Protein 4NUX (pdb70)

Structure (mmCIF, N/CA/C/O backbone):
data_4NUX
#
_entry.id   4NUX
#
_cell.length_a   76.256
_cell.length_b   136.130
_cell.length_c   55.433
_cell.angle_alpha   90.00
_cell.angle_beta   90.00
_cell.angle_gamma   90.00
#
_symmetry.space_group_name_H-M   'C 2 2 21'
#
loop_
_entity.id
_entity.type
_entity.pdbx_description
1 polymer 'Interleukin-17 receptor A'
2 water water
#
loop_
_atom_site.group_PDB
_atom_site.id
_atom_site.type_symbol
_atom_site.label_atom_id
_atom_site.label_alt_id
_atom_site.label_comp_id
_atom_site.label_asym_id
_atom_site.label_entity_id
_atom_site.label_seq_id
_atom_site.pdbx_PDB_ins_code
_atom_site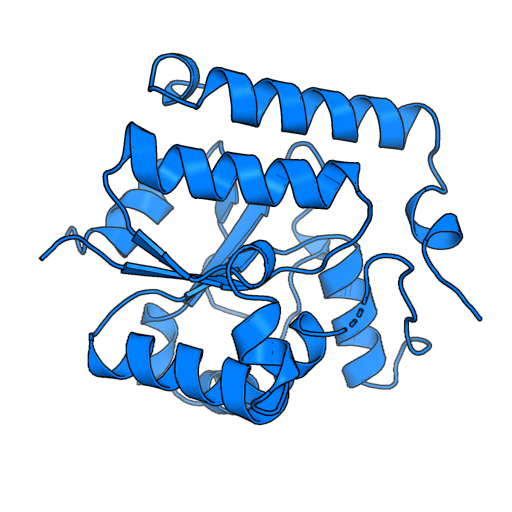.Cartn_x
_atom_site.Cartn_y
_atom_site.Cartn_z
_atom_site.occupancy
_atom_site.B_iso_or_equiv
_atom_site.auth_seq_id
_atom_site.auth_comp_id
_atom_site.auth_asym_id
_atom_site.auth_atom_id
_atom_site.pdbx_PDB_model_num
ATOM 1 N N . LYS A 1 1 ? 30.432 61.607 26.688 1.00 64.72 376 LYS A N 1
ATOM 2 C CA . LYS A 1 1 ? 31.101 60.344 27.013 1.00 68.95 376 LYS A CA 1
ATOM 3 C C . LYS A 1 1 ? 32.593 60.537 27.314 1.00 68.97 376 LYS A C 1
ATOM 4 O O . LYS A 1 1 ? 33.332 61.076 26.489 1.00 69.57 376 LYS A O 1
ATOM 10 N N . PRO A 1 2 ? 33.037 60.103 28.507 1.00 62.98 377 PRO A N 1
ATOM 11 C CA . PRO A 1 2 ? 34.461 60.180 28.859 1.00 61.21 377 PRO A CA 1
ATOM 12 C C . PRO A 1 2 ? 35.309 59.219 28.029 1.00 54.82 377 PRO A C 1
ATOM 13 O O . PRO A 1 2 ? 34.781 58.269 27.447 1.00 52.75 377 PRO A O 1
ATOM 17 N N . ARG A 1 3 ? 36.611 59.477 27.975 1.00 44.91 378 ARG A N 1
ATOM 18 C CA . ARG A 1 3 ? 37.553 58.543 27.374 1.00 41.03 378 ARG A CA 1
ATOM 19 C C . ARG A 1 3 ? 37.587 57.217 28.145 1.00 40.41 378 ARG A C 1
ATOM 20 O O . ARG A 1 3 ? 37.617 57.194 29.375 1.00 40.60 378 ARG A O 1
ATOM 28 N N . LYS A 1 4 ? 37.587 56.115 27.408 1.00 46.95 379 LYS A N 1
ATOM 29 C CA . LYS A 1 4 ? 37.685 54.789 28.007 1.00 41.22 379 LYS A CA 1
ATOM 30 C C . LYS A 1 4 ? 39.023 54.174 27.622 1.00 34.69 379 LYS A C 1
ATOM 31 O O . LYS A 1 4 ? 39.606 54.494 26.580 1.00 35.41 379 LYS A O 1
ATOM 37 N N . VAL A 1 5 ? 39.510 53.269 28.452 1.00 38.62 380 VAL A N 1
ATOM 38 C CA . VAL A 1 5 ? 40.818 52.688 28.213 1.00 37.75 380 VAL A CA 1
ATOM 39 C C . VAL A 1 5 ? 40.858 51.257 28.757 1.00 40.87 380 VAL A C 1
ATOM 40 O O . VAL A 1 5 ? 40.185 50.952 29.739 1.00 43.72 380 VAL A O 1
ATOM 44 N N . TRP A 1 6 ? 41.611 50.374 28.100 1.00 36.28 381 TRP A N 1
ATOM 45 C CA . TRP A 1 6 ? 41.816 49.006 28.593 1.00 29.42 381 TRP A CA 1
ATOM 46 C C . TRP A 1 6 ? 43.266 48.802 29.019 1.00 29.38 381 TRP A C 1
ATOM 47 O O . TRP A 1 6 ? 44.190 48.971 28.228 1.00 27.22 381 TRP A O 1
ATOM 58 N N . ILE A 1 7 ? 43.475 48.437 30.276 1.00 28.11 382 ILE A N 1
ATOM 59 C CA . ILE A 1 7 ? 44.827 48.189 30.748 1.00 18.93 382 ILE A CA 1
ATOM 60 C C . ILE A 1 7 ? 45.165 46.694 30.709 1.00 23.49 382 ILE A C 1
ATOM 61 O O . ILE A 1 7 ? 44.453 45.860 31.276 1.00 24.78 382 ILE A O 1
ATOM 66 N N . ILE A 1 8 ? 46.259 46.371 30.032 1.00 24.11 383 ILE A N 1
ATOM 67 C CA . ILE A 1 8 ? 46.741 45.008 29.925 1.00 28.55 383 ILE A CA 1
ATOM 68 C C . ILE A 1 8 ? 48.039 44.965 30.725 1.00 27.15 383 ILE A C 1
ATOM 69 O O . ILE A 1 8 ? 48.880 45.855 30.586 1.00 26.46 383 ILE A O 1
ATOM 74 N N . TYR A 1 9 ? 48.197 43.947 31.569 1.00 23.34 384 TYR A N 1
ATOM 75 C CA . TYR A 1 9 ? 49.354 43.864 32.465 1.00 27.74 384 TYR A CA 1
ATOM 76 C C . TYR A 1 9 ? 49.534 42.436 32.949 1.00 26.78 384 TYR A C 1
ATOM 77 O O . TYR A 1 9 ? 48.631 41.608 32.817 1.00 29.38 384 TYR A O 1
ATOM 86 N N . SER A 1 10 ? 50.707 42.165 33.515 1.00 21.80 385 SER A N 1
ATOM 87 C CA . SER A 1 10 ? 50.995 40.897 34.162 1.00 16.46 385 SER A CA 1
ATOM 88 C C . SER A 1 10 ? 50.954 41.067 35.679 1.00 28.10 385 SER A C 1
ATOM 89 O O . SER A 1 10 ? 51.578 41.984 36.234 1.00 22.73 385 SER A O 1
ATOM 92 N N . ALA A 1 11 ? 50.217 40.178 36.345 1.00 28.79 386 ALA A N 1
ATOM 93 C CA . ALA A 1 11 ? 50.030 40.247 37.790 1.00 29.25 386 ALA A CA 1
ATOM 94 C C . ALA A 1 11 ? 51.230 39.643 38.533 1.00 28.99 386 ALA A C 1
ATOM 95 O O . ALA A 1 11 ? 51.130 38.562 39.117 1.00 28.44 386 ALA A O 1
ATOM 97 N N . ASP A 1 12 ? 52.365 40.337 38.535 1.00 23.62 387 ASP A N 1
ATOM 98 C CA . ASP A 1 12 ? 53.630 39.766 39.029 1.00 20.77 387 ASP A CA 1
ATOM 99 C C . ASP A 1 12 ? 53.789 39.519 40.545 1.00 24.98 387 ASP A C 1
ATOM 100 O O . ASP A 1 12 ? 54.643 38.735 40.958 1.00 26.84 387 ASP A O 1
ATOM 105 N N . HIS A 1 13 ? 52.982 40.188 41.361 1.00 21.79 388 HIS A N 1
ATOM 106 C CA . HIS A 1 13 ? 53.112 40.169 42.784 1.00 23.49 388 HIS A CA 1
ATOM 107 C C . HIS A 1 13 ? 52.030 41.057 43.336 1.00 28.19 388 HIS A C 1
ATOM 108 O O . HIS A 1 13 ? 51.681 41.977 42.703 1.00 25.09 388 HIS A O 1
ATOM 115 N N . PRO A 1 14 ? 51.508 40.791 44.518 1.00 29.05 389 PRO A N 1
ATOM 116 C CA . PRO A 1 14 ? 50.383 41.569 45.043 1.00 26.02 389 PRO A CA 1
ATOM 117 C C . PRO A 1 14 ? 50.794 43.062 45.040 1.00 22.70 389 PRO A C 1
ATOM 118 O O . PRO A 1 14 ? 49.956 43.905 44.750 1.00 20.85 389 PRO A O 1
ATOM 122 N N . LEU A 1 15 ? 52.055 43.374 45.332 1.00 25.88 390 LEU A N 1
ATOM 123 C CA . LEU A 1 15 ? 52.504 44.770 45.375 1.00 25.29 390 LEU A CA 1
ATOM 124 C C . LEU A 1 15 ? 52.420 45.465 44.027 1.00 27.08 390 LEU A C 1
ATOM 125 O O . LEU A 1 15 ? 52.055 46.633 43.957 1.00 23.22 390 LEU A O 1
ATOM 130 N N . TYR A 1 16 ? 52.754 44.746 42.959 1.00 25.77 391 TYR A N 1
ATOM 131 C CA . TYR A 1 16 ? 52.660 45.304 41.614 1.00 20.98 391 TYR A CA 1
ATOM 132 C C . TYR A 1 16 ? 51.206 45.371 41.130 1.00 17.65 391 TYR A C 1
ATOM 133 O O . TYR A 1 16 ? 50.798 46.332 40.470 1.00 22.12 391 TYR A O 1
ATOM 142 N N . VAL A 1 17 ? 50.412 44.366 41.471 1.00 19.25 392 VAL A N 1
ATOM 143 C CA . VAL A 1 17 ? 48.981 44.459 41.231 1.00 21.21 392 VAL A CA 1
ATOM 144 C C . VAL A 1 17 ? 48.436 45.749 41.859 1.00 26.68 392 VAL A C 1
ATOM 145 O O . VAL A 1 17 ? 47.641 46.463 41.246 1.00 26.43 392 VAL A O 1
ATOM 149 N N . ASP A 1 18 ? 48.876 46.074 43.074 1.00 27.87 393 ASP A N 1
ATOM 150 C CA . ASP A 1 18 ? 48.390 47.298 43.701 1.00 30.96 393 ASP A CA 1
ATOM 151 C C . ASP A 1 18 ? 48.855 48.560 42.963 1.00 28.29 393 ASP A C 1
ATOM 152 O O . ASP A 1 18 ? 48.092 49.524 42.835 1.00 24.65 393 ASP A O 1
ATOM 157 N N . VAL A 1 19 ? 50.101 48.562 42.490 1.00 23.46 394 VAL A N 1
ATOM 158 C CA . VAL A 1 19 ? 50.568 49.636 41.612 1.00 23.36 394 VAL A CA 1
ATOM 159 C C . VAL A 1 19 ? 49.583 49.827 40.447 1.00 25.25 394 VAL A C 1
ATOM 160 O O . VAL A 1 19 ? 49.161 50.954 40.141 1.00 26.28 394 VAL A O 1
ATOM 164 N N . VAL A 1 20 ? 49.197 48.708 39.833 1.00 23.05 395 VAL A N 1
ATOM 165 C CA . VAL A 1 20 ? 48.307 48.713 38.679 1.00 27.06 395 VAL A CA 1
ATOM 166 C C . VAL A 1 20 ? 46.933 49.264 39.046 1.00 26.62 395 VAL A C 1
ATOM 167 O O . VAL A 1 20 ? 46.382 50.094 38.333 1.00 30.57 395 VAL A O 1
ATOM 171 N N . LEU A 1 21 ? 46.390 48.815 40.170 1.00 27.39 396 LEU A N 1
ATOM 172 C CA . LEU A 1 21 ? 45.096 49.304 40.618 1.00 28.70 396 LEU A CA 1
ATOM 173 C C . LEU A 1 21 ? 45.160 50.800 40.943 1.00 30.60 396 LEU A C 1
ATOM 174 O O . LEU A 1 21 ? 44.248 51.548 40.608 1.00 21.08 396 LEU A O 1
ATOM 179 N N . LYS A 1 22 ? 46.238 51.233 41.593 1.00 11.66 397 LYS A N 1
ATOM 180 C CA . LYS A 1 22 ? 46.398 52.656 41.911 1.00 15.75 397 LYS A CA 1
ATOM 181 C C . LYS A 1 22 ? 46.506 53.513 40.649 1.00 25.46 397 LYS A C 1
ATOM 182 O O . LYS A 1 22 ? 45.975 54.619 40.597 1.00 25.47 397 LYS A O 1
ATOM 188 N N . PHE A 1 23 ? 47.186 52.992 39.631 1.00 27.43 398 PHE A N 1
ATOM 189 C CA . PHE A 1 23 ? 47.276 53.687 38.360 1.00 29.46 398 PHE A CA 1
ATOM 190 C C . PHE A 1 23 ? 45.892 53.827 37.742 1.00 33.02 398 PHE A C 1
ATOM 191 O O . PHE A 1 23 ? 45.483 54.926 37.344 1.00 29.74 398 PHE A O 1
ATOM 199 N N . ALA A 1 24 ? 45.164 52.715 37.675 1.00 28.16 399 ALA A N 1
ATOM 200 C CA . ALA A 1 24 ? 43.799 52.754 37.169 1.00 23.61 399 ALA A CA 1
ATOM 201 C C . ALA A 1 24 ? 42.973 53.828 37.889 1.00 24.39 399 ALA A C 1
ATOM 202 O O . ALA A 1 24 ? 42.201 54.556 37.271 1.00 31.84 399 ALA A O 1
ATOM 204 N N . GLN A 1 25 ? 43.148 53.938 39.197 1.00 20.74 400 GLN A N 1
ATOM 205 C CA . GLN A 1 25 ? 42.345 54.869 39.969 1.00 26.40 400 GLN A CA 1
ATOM 206 C C . GLN A 1 25 ? 42.807 56.296 39.721 1.00 26.22 400 GLN A C 1
ATOM 207 O O . GLN A 1 25 ? 41.992 57.205 39.637 1.00 30.51 400 GLN A O 1
ATOM 213 N N . PHE A 1 26 ? 44.114 56.479 39.575 1.00 18.48 401 PHE A N 1
ATOM 214 C CA . PHE A 1 26 ? 44.661 57.767 39.172 1.00 26.16 401 PHE A CA 1
ATOM 215 C C . PHE A 1 26 ? 44.038 58.252 37.859 1.00 28.49 401 PHE A C 1
ATOM 216 O O . PHE A 1 26 ? 43.605 59.403 37.761 1.00 27.19 401 PHE A O 1
ATOM 224 N N . LEU A 1 27 ? 43.996 57.364 36.865 1.00 28.05 402 LEU A N 1
ATOM 225 C CA . LEU A 1 27 ? 43.366 57.655 35.576 1.00 27.14 402 LEU A CA 1
ATOM 226 C C . LEU A 1 27 ? 41.927 58.152 35.748 1.00 27.87 402 LEU A C 1
ATOM 227 O O . LEU A 1 27 ? 41.525 59.150 35.132 1.00 31.36 402 LEU A O 1
ATOM 232 N N . LEU A 1 28 ? 41.159 57.461 36.585 1.00 22.23 403 LEU A N 1
ATOM 233 C CA . LEU A 1 28 ? 39.780 57.861 36.851 1.00 29.10 403 LEU A CA 1
ATOM 234 C C . LEU A 1 28 ? 39.657 59.169 37.659 1.00 32.66 403 LEU A C 1
ATOM 235 O O . LEU A 1 28 ? 38.945 60.080 37.254 1.00 37.75 403 LEU A O 1
ATOM 240 N N . THR A 1 29 ? 40.340 59.257 38.797 1.00 31.69 404 THR A N 1
ATOM 241 C CA . THR A 1 29 ? 40.184 60.413 39.691 1.00 40.21 404 THR A CA 1
ATOM 242 C C . THR A 1 29 ? 40.951 61.656 39.220 1.00 41.89 404 THR A C 1
ATOM 243 O O . THR A 1 29 ? 40.527 62.777 39.470 1.00 45.61 404 THR A O 1
ATOM 247 N N . ALA A 1 30 ? 42.076 61.457 38.539 1.00 42.54 405 ALA A N 1
ATOM 248 C CA . ALA A 1 30 ? 42.862 62.583 38.038 1.00 37.47 405 ALA A CA 1
ATOM 249 C C . ALA A 1 30 ? 42.498 62.983 36.603 1.00 45.27 405 ALA A C 1
ATOM 250 O O . ALA A 1 30 ? 42.527 64.169 36.282 1.00 45.23 405 ALA A O 1
ATOM 252 N N . CYS A 1 31 ? 42.136 62.007 35.760 1.00 41.44 406 CYS A N 1
ATOM 253 C CA . CYS A 1 31 ? 41.875 62.266 34.342 1.00 35.91 406 CYS A CA 1
ATOM 254 C C . CYS A 1 31 ? 40.440 61.971 33.886 1.00 40.47 406 CYS A C 1
ATOM 255 O O . CYS A 1 31 ? 40.127 62.058 32.695 1.00 44.43 406 CYS A O 1
ATOM 258 N N . GLY A 1 32 ? 39.570 61.608 34.817 1.00 38.21 407 GLY A N 1
ATOM 259 C CA . GLY A 1 32 ? 38.204 61.250 34.466 1.00 37.41 407 GLY A CA 1
ATOM 260 C C . GLY A 1 32 ? 38.110 60.170 33.391 1.00 42.40 407 GLY A C 1
ATOM 261 O O . GLY A 1 32 ? 37.112 60.096 32.663 1.00 43.87 407 GLY A O 1
ATOM 262 N N . THR A 1 33 ? 39.152 59.343 33.283 1.00 32.46 408 THR A N 1
ATOM 263 C CA . THR A 1 33 ? 39.158 58.220 32.341 1.00 33.44 408 THR A CA 1
ATOM 264 C C . THR A 1 33 ? 38.538 56.947 32.938 1.00 32.05 408 THR A C 1
ATOM 265 O O . THR A 1 33 ? 38.911 56.524 34.035 1.00 37.86 408 THR A O 1
ATOM 269 N N . GLU A 1 34 ? 37.591 56.350 32.220 1.00 33.24 409 GLU A N 1
ATOM 270 C CA . GLU A 1 34 ? 37.056 55.039 32.586 1.00 33.58 409 GLU A CA 1
ATOM 271 C C . GLU A 1 34 ? 38.037 53.948 32.190 1.00 35.65 409 GLU A C 1
ATOM 272 O O . GLU A 1 34 ? 38.608 53.980 31.102 1.00 38.45 409 GLU A O 1
ATOM 278 N N . VAL A 1 35 ? 38.246 52.988 33.083 1.00 37.40 410 VAL A N 1
ATOM 279 C CA . VAL A 1 35 ? 39.219 51.935 32.830 1.00 32.44 410 VAL A CA 1
ATOM 280 C C . VAL A 1 35 ? 38.588 50.556 32.872 1.00 36.44 410 VAL A C 1
ATOM 281 O O . VAL A 1 35 ? 37.898 50.213 33.825 1.00 42.16 410 VAL A O 1
ATOM 285 N N . ALA A 1 36 ? 38.812 49.777 31.818 1.00 29.12 411 ALA A N 1
ATOM 286 C CA . ALA A 1 36 ? 38.511 48.353 31.853 1.00 30.09 411 ALA A CA 1
ATOM 287 C C . ALA A 1 36 ? 39.728 47.671 32.447 1.00 31.11 411 ALA A C 1
ATOM 288 O O . ALA A 1 36 ? 40.832 47.727 31.901 1.00 34.28 411 ALA A O 1
ATOM 290 N N . LEU A 1 37 ? 39.528 47.038 33.587 1.00 39.48 412 LEU A N 1
ATOM 291 C CA . LEU A 1 37 ? 40.623 46.395 34.279 1.00 36.56 412 LEU A CA 1
ATOM 292 C C . LEU A 1 37 ? 40.085 45.084 34.801 1.00 30.26 412 LEU A C 1
ATOM 293 O O . LEU A 1 37 ? 39.001 45.051 35.390 1.00 33.51 412 LEU A O 1
ATOM 298 N N . ASP A 1 38 ? 40.827 44.007 34.555 1.00 22.89 413 ASP A N 1
ATOM 299 C CA . ASP A 1 38 ? 40.383 42.669 34.929 1.00 27.46 413 ASP A CA 1
ATOM 300 C C . ASP A 1 38 ? 40.133 42.499 36.442 1.00 33.72 413 ASP A C 1
ATOM 301 O O . ASP A 1 38 ? 39.259 41.723 36.844 1.00 33.82 413 ASP A O 1
ATOM 306 N N . LEU A 1 39 ? 40.879 43.230 37.271 1.00 37.62 414 LEU A N 1
ATOM 307 C CA . LEU A 1 39 ? 40.649 43.191 38.715 1.00 44.61 414 LEU A CA 1
ATOM 308 C C . LEU A 1 39 ? 39.189 43.517 38.998 1.00 45.92 414 LEU A C 1
ATOM 309 O O . LEU A 1 39 ? 38.550 42.874 39.841 1.00 47.71 414 LEU A O 1
ATOM 314 N N . LEU A 1 40 ? 38.668 44.494 38.257 1.00 52.88 415 LEU A N 1
ATOM 315 C CA . LEU A 1 40 ? 37.314 45.000 38.446 1.00 48.33 415 LEU A CA 1
ATOM 316 C C . LEU A 1 40 ? 36.209 44.180 37.776 1.00 49.51 415 LEU A C 1
ATOM 317 O O . LEU A 1 40 ? 35.042 44.558 37.854 1.00 50.16 415 LEU A O 1
ATOM 322 N N . GLU A 1 41 ? 36.552 43.087 37.101 1.00 43.89 416 GLU A N 1
ATOM 323 C CA . GLU A 1 41 ? 35.523 42.303 36.411 1.00 44.55 416 GLU A CA 1
ATOM 324 C C . GLU A 1 41 ? 35.704 40.797 36.571 1.00 45.34 416 GLU A C 1
ATOM 325 O O . GLU A 1 41 ? 35.514 40.039 35.619 1.00 41.59 416 GLU A O 1
ATOM 331 N N . GLU A 1 42 ? 36.063 40.367 37.775 1.00 51.74 417 GLU A N 1
ATOM 332 C CA . GLU A 1 42 ? 36.345 38.957 38.019 1.00 56.36 417 GLU A CA 1
ATOM 333 C C . GLU A 1 42 ? 35.124 38.074 37.722 1.00 54.67 417 GLU A C 1
ATOM 334 O O . GLU A 1 42 ? 35.273 36.958 37.220 1.00 55.97 417 GLU A O 1
ATOM 340 N N . GLN A 1 43 ? 33.924 38.584 38.003 1.00 49.03 418 GLN A N 1
ATOM 341 C CA . GLN A 1 43 ? 32.699 37.820 37.763 1.00 52.19 418 GLN A CA 1
ATOM 342 C C . GLN A 1 43 ? 32.437 37.580 36.283 1.00 56.24 418 GLN A C 1
ATOM 343 O O . GLN A 1 43 ? 32.138 36.453 35.871 1.00 60.01 418 GLN A O 1
ATOM 349 N N . ALA A 1 44 ? 32.514 38.650 35.496 1.00 52.64 419 ALA A N 1
ATOM 350 C CA . ALA A 1 44 ? 32.339 38.546 34.053 1.00 52.78 419 ALA A CA 1
ATOM 351 C C . ALA A 1 44 ? 33.368 37.569 33.480 1.00 52.33 419 ALA A C 1
ATOM 352 O O . ALA A 1 44 ? 33.033 36.672 32.706 1.00 49.13 419 ALA A O 1
ATOM 354 N N . ILE A 1 45 ? 34.622 37.731 33.882 1.00 54.96 420 ILE A N 1
ATOM 355 C CA . ILE A 1 45 ? 35.663 36.802 33.458 1.00 52.04 420 ILE A CA 1
ATOM 356 C C . ILE A 1 45 ? 35.312 35.375 33.885 1.00 51.86 420 ILE A C 1
ATOM 357 O O . ILE A 1 45 ? 35.541 34.426 33.142 1.00 44.19 420 ILE A O 1
ATOM 362 N N . SER A 1 46 ? 34.732 35.229 35.073 1.00 62.24 421 SER A N 1
ATOM 363 C CA . SER A 1 46 ? 34.317 33.914 35.566 1.00 64.56 421 SER A CA 1
ATOM 364 C C . SER A 1 46 ? 33.313 33.233 34.640 1.00 62.52 421 SER A C 1
ATOM 365 O O . SER A 1 46 ? 33.533 32.108 34.194 1.00 59.84 421 SER A O 1
ATOM 368 N N . GLU A 1 47 ? 32.210 33.916 34.355 1.00 62.02 422 GLU A N 1
ATOM 369 C CA . GLU A 1 47 ? 31.118 33.302 33.614 1.00 65.05 422 GLU A CA 1
ATOM 370 C C . GLU A 1 47 ? 31.431 33.142 32.132 1.00 67.47 422 GLU A C 1
ATOM 371 O O . GLU A 1 47 ? 31.449 32.023 31.623 1.00 77.05 422 GLU A O 1
ATOM 377 N N . ALA A 1 48 ? 31.683 34.250 31.442 1.00 60.75 423 ALA A N 1
ATOM 378 C CA . ALA A 1 48 ? 32.220 34.183 30.085 1.00 59.24 423 ALA A CA 1
ATOM 379 C C . ALA A 1 48 ? 33.636 33.620 30.155 1.00 60.68 423 ALA A C 1
ATOM 380 O O . ALA A 1 48 ? 34.246 33.603 31.220 1.00 64.87 423 ALA A O 1
ATOM 382 N N . GLY A 1 49 ? 34.175 33.164 29.034 1.00 60.95 424 GLY A N 1
ATOM 383 C CA . GLY A 1 49 ? 35.549 32.692 29.045 1.00 67.05 424 GLY A CA 1
ATOM 384 C C . GLY A 1 49 ? 36.546 33.795 29.377 1.00 66.14 424 GLY A C 1
ATOM 385 O O . GLY A 1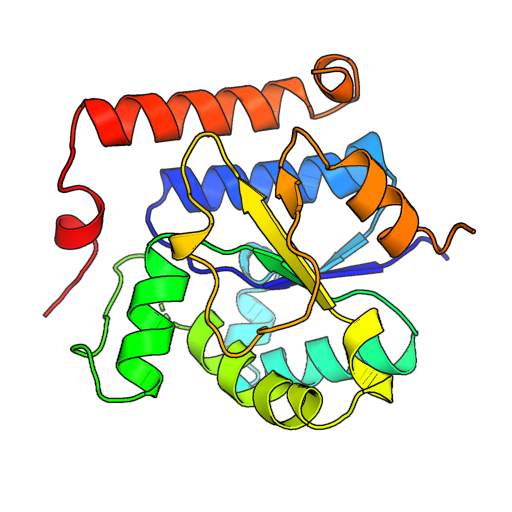 49 ? 36.191 34.975 29.395 1.00 68.04 424 GLY A O 1
ATOM 386 N N . VAL A 1 50 ? 37.790 33.416 29.659 1.00 60.01 425 VAL A N 1
ATOM 387 C CA . VAL A 1 50 ? 38.889 34.384 29.689 1.00 53.34 425 VAL A CA 1
ATOM 388 C C . VAL A 1 50 ? 39.183 34.863 28.271 1.00 45.01 425 VAL A C 1
ATOM 389 O O . VAL A 1 50 ? 39.494 36.035 28.047 1.00 46.93 425 VAL A O 1
ATOM 393 N N . MET A 1 51 ? 39.089 33.950 27.311 1.00 48.18 426 MET A N 1
ATOM 394 C CA . MET A 1 51 ? 39.273 34.337 25.927 1.00 51.29 426 MET A CA 1
ATOM 395 C C . MET A 1 51 ? 38.109 35.224 25.484 1.00 43.95 426 MET A C 1
ATOM 396 O O . MET A 1 51 ? 38.307 36.254 24.841 1.00 39.15 426 MET A O 1
ATOM 401 N N . THR A 1 52 ? 36.898 34.844 25.867 1.00 40.20 427 THR A N 1
ATOM 402 C CA . THR A 1 52 ? 35.726 35.645 25.539 1.00 39.27 427 THR A CA 1
ATOM 403 C C . THR A 1 52 ? 35.841 37.059 26.115 1.00 40.85 427 THR A C 1
ATOM 404 O O . THR A 1 52 ? 35.512 38.040 25.451 1.00 38.81 427 THR A O 1
ATOM 408 N N . TRP A 1 53 ? 36.312 37.176 27.351 1.00 43.01 428 TRP A N 1
ATOM 409 C CA . TRP A 1 53 ? 36.406 38.495 27.964 1.00 35.37 428 TRP A CA 1
ATOM 410 C C . TRP A 1 53 ? 37.455 39.362 27.258 1.00 29.97 428 TRP A C 1
ATOM 411 O O . TRP A 1 53 ? 37.168 40.479 26.838 1.00 30.69 428 TRP A O 1
ATOM 422 N N . VAL A 1 54 ? 38.667 38.839 27.128 1.00 31.07 429 VAL A N 1
ATOM 423 C CA . VAL A 1 54 ? 39.739 39.549 26.443 1.00 35.41 429 VAL A CA 1
ATOM 424 C C . VAL A 1 54 ? 39.314 39.983 25.032 1.00 39.88 429 VAL A C 1
ATOM 425 O O . VAL A 1 54 ? 39.517 41.138 24.630 1.00 33.98 429 VAL A O 1
ATOM 429 N N . GLY A 1 55 ? 38.710 39.064 24.287 1.00 36.10 430 GLY A N 1
ATOM 430 C CA . GLY A 1 55 ? 38.225 39.395 22.960 1.00 36.57 430 GLY A CA 1
ATOM 431 C C . GLY A 1 55 ? 37.178 40.500 22.978 1.00 37.40 430 GLY A C 1
ATOM 432 O O . GLY A 1 55 ? 37.112 41.332 22.071 1.00 39.32 430 GLY A O 1
ATOM 433 N N . ARG A 1 56 ? 36.352 40.503 24.017 1.00 42.46 431 ARG A N 1
ATOM 434 C CA . ARG A 1 56 ? 35.313 41.515 24.176 1.00 42.85 431 ARG A CA 1
ATOM 435 C C . ARG A 1 56 ? 35.912 42.891 24.502 1.00 39.86 431 ARG A C 1
ATOM 436 O O . ARG A 1 56 ? 35.442 43.907 23.993 1.00 37.17 431 ARG A O 1
ATOM 444 N N . GLN A 1 57 ? 36.952 42.920 25.335 1.00 30.12 432 GLN A N 1
ATOM 445 C CA . GLN A 1 57 ? 37.601 44.184 25.680 1.00 31.34 432 GLN A CA 1
ATOM 446 C C . GLN A 1 57 ? 38.238 44.824 24.450 1.00 40.57 432 GLN A C 1
ATOM 447 O O . GLN A 1 57 ? 38.016 46.007 24.178 1.00 40.36 432 GLN A O 1
ATOM 453 N N . LYS A 1 58 ? 39.041 44.048 23.720 1.00 40.59 433 LYS A N 1
ATOM 454 C CA . LYS A 1 58 ? 39.717 44.561 22.534 1.00 39.31 433 LYS A CA 1
ATOM 455 C C . LYS A 1 58 ? 38.695 45.126 21.543 1.00 42.03 433 LYS A C 1
ATOM 456 O O . LYS A 1 58 ? 38.842 46.238 21.044 1.00 48.89 433 LYS A O 1
ATOM 462 N N . GLN A 1 59 ? 37.652 44.351 21.279 1.00 41.60 434 GLN A N 1
ATOM 463 C CA . GLN A 1 59 ? 36.586 44.749 20.366 1.00 38.66 434 GLN A CA 1
ATOM 464 C C . GLN A 1 59 ? 35.993 46.102 20.746 1.00 40.77 434 GLN A C 1
ATOM 465 O O . GLN A 1 59 ? 35.777 46.954 19.884 1.00 42.07 434 GLN A O 1
ATOM 471 N N . GLU A 1 60 ? 35.728 46.296 22.037 1.00 30.66 435 GLU A N 1
ATOM 472 C CA . GLU A 1 60 ? 35.092 47.531 22.497 1.00 40.99 435 GLU A CA 1
ATOM 473 C C . GLU A 1 60 ? 36.010 48.725 22.327 1.00 32.34 435 GLU A C 1
ATOM 474 O O . GLU A 1 60 ? 35.556 49.820 22.003 1.00 32.03 435 GLU A O 1
ATOM 480 N N . MET A 1 61 ? 37.303 48.516 22.553 1.00 31.53 436 MET A N 1
ATOM 481 C CA . MET A 1 61 ? 38.269 49.594 22.393 1.00 30.44 436 MET A CA 1
ATOM 482 C C . MET A 1 61 ? 38.414 49.971 20.918 1.00 32.98 436 MET A C 1
ATOM 483 O O . MET A 1 61 ? 38.216 51.132 20.552 1.00 35.96 436 MET A O 1
ATOM 488 N N . VAL A 1 62 ? 38.729 48.994 20.068 1.00 34.83 437 VAL A N 1
ATOM 489 C CA . VAL A 1 62 ? 38.981 49.303 18.670 1.00 44.15 437 VAL A CA 1
ATOM 490 C C . VAL A 1 62 ? 37.790 50.004 18.019 1.00 45.69 437 VAL A C 1
ATOM 491 O O . VAL A 1 62 ? 37.971 50.972 17.265 1.00 42.84 437 VAL A O 1
ATOM 495 N N . GLU A 1 63 ? 36.578 49.542 18.323 1.00 38.16 438 GLU A N 1
ATOM 496 C CA . GLU A 1 63 ? 35.404 50.082 17.637 1.00 47.81 438 GLU A CA 1
ATOM 497 C C . GLU A 1 63 ? 34.975 51.447 18.182 1.00 46.58 438 GLU A C 1
ATOM 498 O O . GLU A 1 63 ? 34.302 52.214 17.482 1.00 44.44 438 GLU A O 1
ATOM 504 N N . SER A 1 64 ? 35.387 51.754 19.414 1.00 33.37 439 SER A N 1
ATOM 505 C CA . SER A 1 64 ? 35.138 53.071 19.999 1.00 32.30 439 SER A CA 1
ATOM 506 C C . SER A 1 64 ? 36.338 54.007 19.854 1.00 48.97 439 SER A C 1
ATOM 507 O O . SER A 1 64 ? 36.341 55.103 20.416 1.00 44.75 439 SER A O 1
AT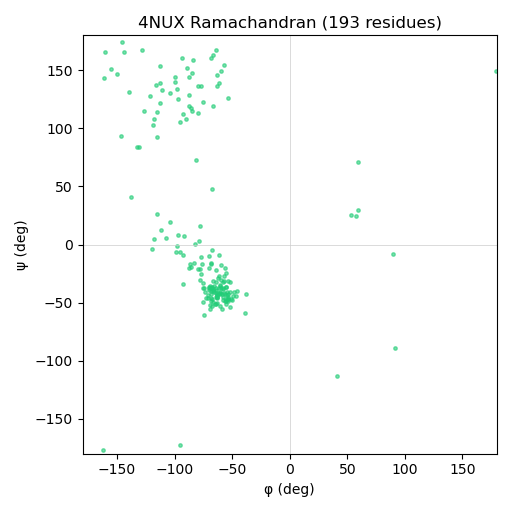OM 510 N N . ASN A 1 65 ? 37.346 53.575 19.099 1.00 46.41 440 ASN A N 1
ATOM 511 C CA . ASN A 1 65 ? 38.575 54.347 18.908 1.00 41.85 440 ASN A CA 1
ATOM 512 C C . ASN A 1 65 ? 39.295 54.636 20.225 1.00 45.22 440 ASN A C 1
ATOM 513 O O . ASN A 1 65 ? 39.976 55.654 20.354 1.00 47.09 440 ASN A O 1
ATOM 518 N N . SER A 1 66 ? 39.143 53.738 21.196 1.00 36.32 441 SER A N 1
ATOM 519 C CA . SER A 1 66 ? 39.779 53.899 22.505 1.00 32.52 441 SER A CA 1
ATOM 520 C C . SER A 1 66 ? 41.125 53.181 22.576 1.00 31.32 441 SER A C 1
ATOM 521 O O . SER A 1 66 ? 41.407 52.281 21.776 1.00 29.36 441 SER A O 1
ATOM 524 N N . LYS A 1 67 ? 41.951 53.581 23.537 1.00 26.39 442 LYS A N 1
ATOM 525 C CA . LYS A 1 67 ? 43.318 53.078 23.630 1.00 33.08 442 LYS A CA 1
ATOM 526 C C . LYS A 1 67 ? 43.444 51.813 24.472 1.00 42.32 442 LYS A C 1
ATOM 527 O O . LYS A 1 67 ? 42.645 51.551 25.362 1.00 23.44 442 LYS A O 1
ATOM 533 N N . ILE A 1 68 ? 44.444 51.010 24.147 1.00 38.66 443 ILE A N 1
ATOM 534 C CA . ILE A 1 68 ? 44.775 49.860 24.963 1.00 34.61 443 ILE A CA 1
ATOM 535 C C . ILE A 1 68 ? 46.157 50.091 25.535 1.00 27.94 443 ILE A C 1
ATOM 536 O O . ILE A 1 68 ? 47.151 50.165 24.803 1.00 28.15 443 ILE A O 1
ATOM 541 N N . ILE A 1 69 ? 46.216 50.241 26.845 1.00 22.30 444 ILE A N 1
ATOM 542 C CA . ILE A 1 69 ? 47.484 50.476 27.512 1.00 28.30 444 ILE A CA 1
ATOM 543 C C . ILE A 1 69 ? 48.124 49.138 27.831 1.00 36.63 444 ILE A C 1
ATOM 544 O O . ILE A 1 69 ? 47.542 48.331 28.552 1.00 38.22 444 ILE A O 1
ATOM 549 N N . VAL A 1 70 ? 49.309 48.895 27.278 1.00 36.93 445 VAL A N 1
ATOM 550 C CA . VAL A 1 70 ? 50.065 47.705 27.635 1.00 35.66 445 VAL A CA 1
ATOM 551 C C . VAL A 1 70 ? 51.087 48.016 28.734 1.00 33.30 445 VAL A C 1
ATOM 552 O O . VAL A 1 70 ? 52.113 48.642 28.479 1.00 34.20 445 VAL A O 1
ATOM 556 N N . LEU A 1 71 ? 50.800 47.583 29.957 1.00 26.07 446 LEU A N 1
ATOM 557 C CA . LEU A 1 71 ? 51.744 47.761 31.052 1.00 27.50 446 LEU A CA 1
ATOM 558 C C . LEU A 1 71 ? 52.756 46.628 31.070 1.00 27.32 446 LEU A C 1
ATOM 559 O O . LEU A 1 71 ? 52.403 45.467 31.308 1.00 21.69 446 LEU A O 1
ATOM 564 N N . CYS A 1 72 ? 54.015 46.977 30.827 1.00 19.23 447 CYS A N 1
ATOM 565 C CA . CYS A 1 72 ? 55.089 45.995 30.757 1.00 27.16 447 CYS A CA 1
ATOM 566 C C . CYS A 1 72 ? 55.919 45.899 32.047 1.00 27.28 447 CYS A C 1
ATOM 567 O O . CYS A 1 72 ? 56.160 46.895 32.730 1.00 18.04 447 CYS A O 1
ATOM 570 N N . SER A 1 73 ? 56.350 44.680 32.356 1.00 33.61 448 SER A N 1
ATOM 571 C CA . SER A 1 73 ? 57.070 44.388 33.585 1.00 29.52 448 SER A CA 1
ATOM 572 C C . SER A 1 73 ? 57.815 43.062 33.510 1.00 36.50 448 SER A C 1
ATOM 573 O O . SER A 1 73 ? 57.814 42.375 32.481 1.00 35.33 448 SER A O 1
ATOM 576 N N . ARG A 1 74 ? 58.442 42.701 34.622 1.00 35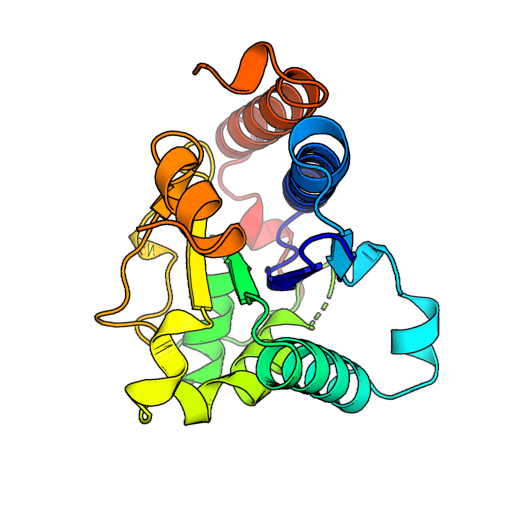.37 449 ARG A N 1
ATOM 577 C CA . ARG A 1 74 ? 59.211 41.471 34.699 1.00 29.50 449 ARG A CA 1
ATOM 578 C C . ARG A 1 74 ? 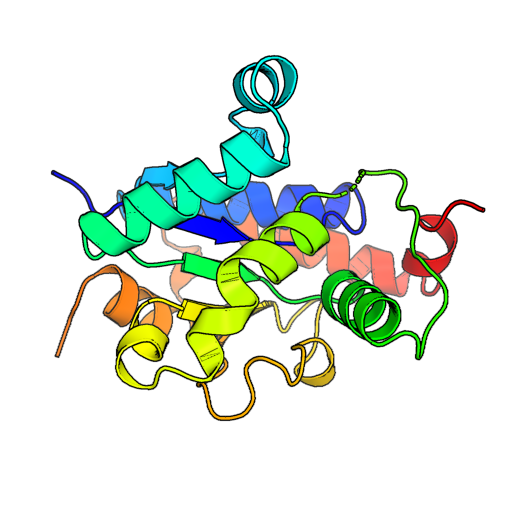58.392 40.305 34.157 1.00 22.15 449 ARG A C 1
ATOM 579 O O . ARG A 1 74 ? 58.893 39.494 33.402 1.00 23.08 449 ARG A O 1
ATOM 587 N N . GLY A 1 75 ? 57.121 40.243 34.541 1.00 24.31 450 GLY A N 1
ATOM 588 C CA . GLY A 1 75 ? 56.226 39.191 34.092 1.00 20.96 450 GLY A CA 1
ATOM 589 C C . GLY A 1 75 ? 55.847 39.242 32.605 1.00 27.16 450 GLY A C 1
ATOM 590 O O . GLY A 1 75 ? 55.664 38.197 31.991 1.00 27.57 450 GLY A O 1
ATOM 591 N N . THR A 1 76 ? 55.695 40.428 32.017 1.00 16.02 451 THR A N 1
ATOM 592 C CA . THR A 1 76 ? 55.390 40.465 30.579 1.00 22.73 451 THR A CA 1
ATOM 593 C C . THR A 1 76 ? 56.577 39.926 29.759 1.00 23.18 451 THR A C 1
ATOM 594 O O . THR A 1 76 ? 56.387 39.158 28.809 1.00 25.06 451 THR A O 1
ATOM 598 N N . ARG A 1 77 ? 57.796 40.288 30.153 1.00 22.75 452 ARG A N 1
ATOM 599 C CA . ARG A 1 77 ? 58.985 39.712 29.534 1.00 28.21 452 ARG A CA 1
ATOM 600 C C . ARG A 1 77 ? 58.988 38.180 29.597 1.00 35.38 452 ARG A C 1
ATOM 601 O O . ARG A 1 77 ? 59.172 37.520 28.571 1.00 29.79 452 ARG A O 1
ATOM 609 N N . ALA A 1 78 ? 58.777 37.616 30.790 1.00 30.51 453 ALA A N 1
ATOM 610 C CA . ALA A 1 78 ? 58.856 36.162 30.951 1.00 27.05 453 ALA A CA 1
ATOM 611 C C . ALA A 1 78 ? 57.705 35.477 30.225 1.00 25.49 453 ALA A C 1
ATOM 612 O O . ALA A 1 78 ? 57.903 34.453 29.590 1.00 19.43 453 ALA A O 1
ATOM 614 N N . LYS A 1 79 ? 56.510 36.055 30.283 1.00 24.21 454 LYS A N 1
ATOM 615 C CA . LYS A 1 79 ? 55.368 35.442 29.592 1.00 27.20 454 LYS A CA 1
ATOM 616 C C . LYS A 1 79 ? 55.506 35.464 28.057 1.00 30.41 454 LYS A C 1
ATOM 617 O O . LYS A 1 79 ? 55.028 34.557 27.358 1.00 29.04 454 LYS A O 1
ATOM 623 N N . TRP A 1 80 ? 56.169 36.495 27.544 1.00 22.10 455 TRP A N 1
ATOM 624 C CA . TRP A 1 80 ? 56.392 36.625 26.114 1.00 25.72 455 TRP A CA 1
ATOM 625 C C . TRP A 1 80 ? 57.408 35.570 25.687 1.00 30.90 455 TRP A C 1
ATOM 626 O O . TRP A 1 80 ? 57.190 34.870 24.702 1.00 30.76 455 TRP A O 1
ATOM 637 N N . GLN A 1 81 ? 58.498 35.447 26.446 1.00 25.74 456 GLN A N 1
ATOM 638 C CA . GLN A 1 81 ? 59.521 34.444 26.175 1.00 28.03 456 GLN A CA 1
ATOM 639 C C . GLN A 1 81 ? 58.931 33.049 26.189 1.00 26.19 456 GLN A C 1
ATOM 640 O O . GLN A 1 81 ? 59.379 32.176 25.456 1.00 31.72 456 GLN A O 1
ATOM 646 N N . ALA A 1 82 ? 57.921 32.846 27.022 1.00 21.25 457 ALA A N 1
ATOM 647 C CA . ALA A 1 82 ? 57.289 31.542 27.135 1.00 32.02 457 ALA A CA 1
ATOM 648 C C . ALA A 1 82 ? 56.434 31.310 25.902 1.00 28.98 457 ALA A C 1
ATOM 649 O O . ALA A 1 82 ? 56.399 30.205 25.349 1.00 23.76 457 ALA A O 1
ATOM 651 N N . LEU A 1 83 ? 55.745 32.363 25.477 1.00 23.27 458 LEU A N 1
ATOM 652 C CA . LEU A 1 83 ? 54.910 32.295 24.290 1.00 34.60 458 LEU A CA 1
ATOM 653 C C . LEU A 1 83 ? 55.779 31.914 23.074 1.00 39.41 458 LEU A C 1
ATOM 654 O O . LEU A 1 83 ? 55.357 31.144 22.216 1.00 45.38 458 LEU A O 1
ATOM 659 N N . LEU A 1 84 ? 57.003 32.443 23.043 1.00 28.56 459 LEU A N 1
ATOM 660 C CA . LEU A 1 84 ? 57.989 32.178 21.997 1.00 23.8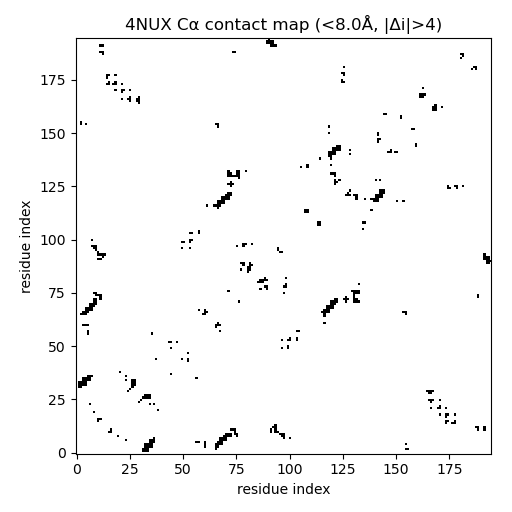2 459 LEU A CA 1
ATOM 661 C C . LEU A 1 84 ? 58.698 30.829 22.175 1.00 38.04 459 LEU A C 1
ATOM 662 O O . LEU A 1 84 ? 59.615 30.498 21.413 1.00 40.66 459 LEU A O 1
ATOM 667 N N . GLY A 1 85 ? 58.292 30.069 23.194 1.00 27.49 460 GLY A N 1
ATOM 668 C CA . GLY A 1 85 ? 58.945 28.817 23.513 1.00 27.35 460 GLY A CA 1
ATOM 669 C C . GLY A 1 85 ? 60.432 28.958 23.788 1.00 35.94 460 GLY A C 1
ATOM 670 O O . GLY A 1 85 ? 61.181 27.994 23.641 1.00 41.68 460 GLY A O 1
ATOM 671 N N . ARG A 1 86 ? 60.868 30.145 24.198 1.00 32.08 461 ARG A N 1
ATOM 672 C CA . ARG A 1 86 ? 62.279 30.347 24.527 1.00 39.69 461 ARG A CA 1
ATOM 673 C C . ARG A 1 86 ? 62.513 30.582 26.017 1.00 46.99 461 ARG A C 1
ATOM 674 O O . ARG A 1 86 ? 63.596 30.973 26.447 1.00 57.07 461 ARG A O 1
ATOM 682 N N . GLY A 1 87 ? 61.481 30.322 26.801 1.00 47.38 462 GLY A N 1
ATOM 683 C CA . GLY A 1 87 ? 61.562 30.423 28.242 1.00 46.00 462 GLY A CA 1
ATOM 684 C C . GLY A 1 87 ? 60.498 29.502 28.793 1.00 48.34 462 GLY A C 1
ATOM 685 O O . GLY A 1 87 ? 59.488 29.266 28.126 1.00 49.75 462 GLY A O 1
ATOM 686 N N . ALA A 1 88 ? 60.724 28.963 29.989 1.00 46.36 463 ALA A N 1
ATOM 687 C CA . ALA A 1 88 ? 59.755 28.054 30.594 1.00 43.77 463 ALA A CA 1
ATOM 688 C C . ALA A 1 88 ? 58.401 28.736 30.793 1.00 30.49 463 ALA A C 1
ATOM 689 O O . ALA A 1 88 ? 58.330 29.953 30.998 1.00 25.66 463 ALA A O 1
ATOM 691 N N . PRO A 1 89 ? 57.317 27.946 30.723 1.00 30.69 464 PRO A N 1
ATOM 692 C CA . PRO A 1 89 ? 56.007 28.522 31.040 1.00 27.47 464 PRO A CA 1
ATOM 693 C C . PRO A 1 89 ? 56.035 29.110 32.448 1.00 31.59 464 PRO A C 1
ATOM 694 O O . PRO A 1 89 ? 56.844 28.714 33.308 1.00 31.65 464 PRO A O 1
ATOM 698 N N . VAL A 1 90 ? 55.166 30.086 32.663 1.00 31.88 465 VAL A N 1
ATOM 699 C CA . VAL A 1 90 ? 55.094 30.784 33.922 1.00 25.20 465 VAL A CA 1
ATOM 700 C C . VAL A 1 90 ? 53.761 30.439 34.578 1.00 32.46 465 VAL A C 1
ATOM 701 O O . VAL A 1 90 ? 52.727 30.356 33.913 1.00 35.80 465 VAL A O 1
ATOM 705 N N . ARG A 1 91 ? 53.790 30.213 35.881 1.00 28.68 466 ARG A N 1
ATOM 706 C CA . ARG A 1 91 ? 52.576 29.934 36.623 1.00 34.13 466 ARG A CA 1
ATOM 707 C C . ARG A 1 91 ? 52.611 30.820 37.867 1.00 38.83 466 ARG A C 1
ATOM 708 O O . ARG A 1 91 ? 53.062 30.399 38.930 1.00 40.53 466 ARG A O 1
ATOM 716 N N . LEU A 1 92 ? 52.171 32.065 37.712 1.00 39.70 467 LEU A N 1
ATOM 717 C CA . LEU A 1 92 ? 52.242 33.050 38.788 1.00 34.73 467 LEU A CA 1
ATOM 718 C C . LEU A 1 92 ? 51.131 32.907 39.827 1.00 32.30 467 LEU A C 1
ATOM 719 O O . LEU A 1 92 ? 49.958 32.712 39.496 1.00 31.03 467 LEU A O 1
ATOM 724 N N . ARG A 1 93 ? 51.509 33.023 41.092 1.00 25.47 468 ARG A N 1
ATOM 725 C CA . ARG A 1 93 ? 50.536 32.965 42.172 1.00 25.97 468 ARG A CA 1
ATOM 726 C C . ARG A 1 93 ? 49.317 33.874 41.921 1.00 28.56 468 ARG A C 1
ATOM 727 O O . ARG A 1 93 ? 48.193 33.488 42.216 1.00 31.32 468 ARG A O 1
ATOM 735 N N . CYS A 1 94 ? 49.530 35.084 41.391 1.00 20.27 469 CYS A N 1
ATOM 736 C CA . CYS A 1 94 ? 48.411 36.008 41.185 1.00 26.23 469 CYS A CA 1
ATOM 737 C C . CYS A 1 94 ? 47.552 35.665 39.960 1.00 31.28 469 CYS A C 1
ATOM 738 O O . CYS A 1 94 ? 46.465 36.210 39.785 1.00 29.13 469 CYS A O 1
ATOM 741 N N . ASP A 1 95 ? 48.038 34.747 39.129 1.00 37.28 470 ASP A N 1
ATOM 742 C CA . ASP A 1 95 ? 47.248 34.188 38.037 1.00 38.58 470 ASP A CA 1
ATOM 743 C C . ASP A 1 95 ? 46.629 32.879 38.518 1.00 48.30 470 ASP A C 1
ATOM 744 O O . ASP A 1 95 ? 45.413 32.754 38.617 1.00 59.53 470 ASP A O 1
ATOM 749 N N . ASP A 1 102 ? 45.866 33.505 33.787 1.00 48.60 477 ASP A N 1
ATOM 750 C CA . ASP A 1 102 ? 46.748 34.348 33.003 1.00 38.65 477 ASP A CA 1
ATOM 751 C C . ASP A 1 102 ? 46.141 35.134 31.841 1.00 38.61 477 ASP A C 1
ATOM 752 O O . ASP A 1 102 ? 46.089 34.693 30.725 1.00 40.22 477 ASP A O 1
ATOM 757 N N . LEU A 1 103 ? 45.760 36.348 32.140 1.00 26.83 478 LEU A N 1
ATOM 758 C CA . LEU A 1 103 ? 45.132 37.215 31.219 1.00 29.07 478 LEU A CA 1
ATOM 759 C C . LEU A 1 103 ? 46.109 37.995 30.390 1.00 26.44 478 LEU A C 1
ATOM 760 O O . LEU A 1 103 ? 45.751 38.527 29.403 1.00 24.08 478 LEU A O 1
ATOM 765 N N . PHE A 1 104 ? 47.347 38.076 30.793 1.00 19.77 479 PHE A N 1
ATOM 766 C CA . PHE A 1 104 ? 48.273 38.760 29.969 1.00 30.04 479 PHE A CA 1
ATOM 767 C C . PHE A 1 104 ? 48.600 37.957 28.751 1.00 33.88 479 PHE A C 1
ATOM 768 O O . PHE A 1 104 ? 48.610 38.459 27.669 1.00 29.41 479 PHE A O 1
ATOM 776 N N . THR A 1 105 ? 48.852 36.694 28.956 1.00 20.58 480 THR A N 1
ATOM 777 C CA . THR A 1 105 ? 49.082 35.780 27.848 1.00 21.59 480 THR A CA 1
ATOM 778 C C . THR A 1 105 ? 47.857 35.705 26.921 1.00 27.05 480 THR A C 1
ATOM 779 O O . THR A 1 105 ? 47.989 35.722 25.696 1.00 28.59 480 THR A O 1
ATOM 783 N N . ALA A 1 106 ? 46.668 35.646 27.506 1.00 26.32 481 ALA A N 1
ATOM 784 C CA . ALA A 1 106 ? 45.438 35.634 26.717 1.00 32.21 481 ALA A CA 1
ATOM 785 C C . ALA A 1 106 ? 45.322 36.905 25.874 1.00 34.07 481 ALA A C 1
ATOM 786 O O . ALA A 1 106 ? 44.917 36.860 24.717 1.00 34.01 481 ALA A O 1
ATOM 788 N N . ALA A 1 107 ? 45.670 38.040 26.477 1.00 29.66 482 ALA A N 1
ATOM 789 C CA . ALA A 1 107 ? 45.547 39.332 25.822 1.00 29.15 482 ALA A CA 1
ATOM 790 C C . ALA A 1 107 ? 46.588 39.448 24.708 1.00 31.63 482 ALA A C 1
ATOM 791 O O . ALA A 1 107 ? 46.304 40.009 23.641 1.00 28.47 482 ALA A O 1
ATOM 793 N N . MET A 1 108 ? 47.781 38.894 24.947 1.00 30.55 483 MET A N 1
ATOM 794 C CA . MET A 1 108 ? 48.844 38.870 23.930 1.00 25.03 483 MET A CA 1
ATOM 795 C C . MET A 1 108 ? 48.442 38.064 22.699 1.00 27.17 483 MET A C 1
ATOM 796 O O . MET A 1 108 ? 48.682 38.482 21.562 1.00 28.27 483 MET A O 1
ATOM 801 N N . ASN A 1 109 ? 47.858 36.894 22.926 1.00 32.40 484 ASN A N 1
ATOM 802 C CA . ASN A 1 109 ? 47.271 36.119 21.832 1.00 35.91 484 ASN A CA 1
ATOM 803 C C . ASN A 1 109 ? 46.283 36.992 21.058 1.00 34.33 484 ASN A C 1
ATOM 804 O O . ASN A 1 109 ? 46.337 37.081 19.839 1.00 35.76 484 ASN A O 1
ATOM 809 N N . MET A 1 110 ? 45.396 37.666 21.784 1.00 36.73 485 MET A N 1
ATOM 810 C CA . MET A 1 110 ? 44.332 38.431 21.145 1.00 37.03 485 MET A CA 1
ATOM 811 C C . MET A 1 110 ? 44.861 39.580 20.278 1.00 33.04 485 MET A C 1
ATOM 812 O O . MET A 1 110 ? 44.421 39.752 19.140 1.00 37.49 485 MET A O 1
ATOM 817 N N . ILE A 1 111 ? 45.809 40.356 20.800 1.00 29.91 486 ILE A N 1
ATOM 818 C CA . ILE A 1 111 ? 46.251 41.567 20.102 1.00 30.44 486 ILE A CA 1
ATOM 819 C C . ILE A 1 111 ? 47.341 41.300 19.057 1.00 38.54 486 ILE A C 1
ATOM 820 O O . ILE A 1 111 ? 47.563 42.103 18.149 1.00 37.66 486 ILE A O 1
ATOM 825 N N . LEU A 1 112 ? 47.997 40.156 19.193 1.00 33.73 487 LEU A N 1
ATOM 826 C CA . LEU A 1 112 ? 49.125 39.769 18.351 1.00 37.59 487 LEU A CA 1
ATOM 827 C C . LEU A 1 112 ? 49.021 40.137 16.850 1.00 41.49 487 LEU A C 1
ATOM 828 O O . LEU A 1 112 ? 49.881 40.849 16.328 1.00 41.56 487 LEU A O 1
ATOM 833 N N . PRO A 1 113 ? 47.981 39.649 16.148 1.00 37.32 488 PRO A N 1
ATOM 834 C CA . PRO A 1 113 ? 47.914 39.930 14.705 1.00 38.64 488 PRO A CA 1
ATOM 835 C C . PRO A 1 113 ? 47.941 41.423 14.354 1.00 41.89 488 PRO A C 1
ATOM 836 O O . PRO A 1 113 ? 48.258 41.777 13.214 1.00 38.79 488 PRO A O 1
ATOM 840 N N . ASP A 1 114 ? 47.607 42.283 15.313 1.00 38.92 489 ASP A N 1
ATOM 841 C CA . ASP A 1 114 ? 47.477 43.717 15.045 1.00 43.64 489 ASP A CA 1
ATOM 842 C C . ASP A 1 114 ? 48.816 44.369 14.728 1.00 40.26 489 ASP A C 1
ATOM 843 O O . ASP A 1 114 ? 48.865 45.479 14.199 1.00 37.76 489 ASP A O 1
ATOM 848 N N . PHE A 1 115 ? 49.902 43.685 15.068 1.00 41.08 490 PHE A N 1
ATOM 849 C CA . PHE A 1 115 ? 51.224 44.288 14.943 1.00 39.15 490 PHE A CA 1
ATOM 850 C C . PHE A 1 115 ? 51.898 44.026 13.604 1.00 36.01 490 PHE A C 1
ATOM 851 O O . PHE A 1 115 ? 53.051 44.384 13.387 1.00 41.52 490 PHE A O 1
ATOM 859 N N . LYS A 1 116 ? 51.139 43.434 12.695 1.00 33.01 491 LYS A N 1
ATOM 860 C CA . LYS A 1 116 ? 51.520 43.406 11.292 1.00 45.20 491 LYS A CA 1
ATOM 861 C C . LYS A 1 116 ? 50.603 44.374 10.531 1.00 48.65 491 LYS A C 1
ATOM 862 O O . LYS A 1 116 ? 50.660 44.482 9.300 1.00 51.49 491 LYS A O 1
ATOM 868 N N . ARG A 1 117 ? 49.772 45.088 11.294 1.00 40.41 492 ARG A N 1
ATOM 869 C CA . ARG A 1 117 ? 48.852 46.090 10.753 1.00 40.48 492 ARG A CA 1
ATOM 870 C C . ARG A 1 117 ? 49.212 47.500 11.243 1.00 35.14 492 ARG A C 1
ATOM 871 O O . ARG A 1 117 ? 48.772 47.934 12.313 1.00 35.35 492 ARG A O 1
ATOM 879 N N . PRO A 1 118 ? 50.027 48.216 10.464 1.00 37.43 493 PRO A N 1
ATOM 880 C CA . PRO A 1 118 ? 50.404 49.595 10.798 1.00 35.37 493 PRO A CA 1
ATOM 881 C C . PRO A 1 118 ? 49.201 50.448 11.225 1.00 41.57 493 PRO A C 1
ATOM 882 O O . PRO A 1 118 ? 49.324 51.244 12.161 1.00 39.83 493 PRO A O 1
ATOM 886 N N . ALA A 1 119 ? 48.061 50.277 10.555 1.00 33.20 494 ALA A N 1
ATOM 887 C CA . ALA A 1 119 ? 46.845 51.010 10.903 1.00 36.80 494 ALA A CA 1
ATOM 888 C C . ALA A 1 119 ? 46.430 50.827 12.371 1.00 43.48 494 ALA A C 1
ATOM 889 O O . ALA A 1 119 ? 45.748 51.685 12.931 1.00 31.76 494 ALA A O 1
ATOM 891 N N . CYS A 1 120 ? 46.858 49.719 12.985 1.00 39.78 495 CYS A N 1
ATOM 892 C CA . CYS A 1 120 ? 46.450 49.364 14.345 1.00 31.17 495 CYS A CA 1
ATOM 893 C C . CYS A 1 120 ? 47.377 49.831 15.477 1.00 38.08 495 CYS A C 1
ATOM 894 O O . CYS A 1 120 ? 47.014 49.701 16.650 1.00 32.82 495 CYS A O 1
ATOM 897 N N . PHE A 1 121 ? 48.563 50.349 15.147 1.00 36.84 496 PHE A N 1
ATOM 898 C CA . PHE A 1 121 ? 49.549 50.697 16.181 1.00 39.10 496 PHE A CA 1
ATOM 899 C C . PHE A 1 121 ? 49.090 51.815 17.118 1.00 38.19 496 PHE A C 1
ATOM 900 O O . PHE A 1 121 ? 49.444 51.823 18.293 1.00 40.53 496 PHE A O 1
ATOM 908 N N . GLY A 1 122 ? 48.295 52.748 16.602 1.00 36.15 497 GLY A N 1
ATOM 909 C CA . GLY A 1 122 ? 47.853 53.888 17.386 1.00 31.56 497 GLY A CA 1
ATOM 910 C C . GLY A 1 122 ? 46.870 53.533 18.486 1.00 33.90 497 GLY A C 1
ATOM 911 O O . GLY A 1 122 ? 46.539 54.358 19.344 1.00 36.58 497 GLY A O 1
ATOM 912 N N . THR A 1 123 ? 46.392 52.297 18.457 1.00 28.04 498 THR A N 1
ATOM 913 C CA . THR A 1 123 ? 45.499 51.803 19.490 1.00 35.56 498 THR A CA 1
ATOM 914 C C . THR A 1 123 ? 46.286 51.515 20.763 1.00 30.27 498 THR A C 1
ATOM 915 O O . THR A 1 123 ? 45.785 51.681 21.869 1.00 36.37 498 THR A O 1
ATOM 919 N N . TYR A 1 124 ? 47.531 51.094 20.594 1.00 27.16 499 TYR A N 1
ATOM 920 C CA . TYR A 1 124 ? 48.321 50.581 21.706 1.00 25.19 499 TYR A CA 1
ATOM 921 C C . TYR A 1 124 ? 49.263 51.616 22.293 1.00 31.75 499 TYR A C 1
ATOM 922 O O . TYR A 1 124 ? 49.963 52.320 21.565 1.00 26.68 499 TYR A O 1
ATOM 931 N N . VAL A 1 125 ? 49.268 51.691 23.623 1.00 28.71 500 VAL A N 1
ATOM 932 C CA . VAL A 1 125 ? 50.147 52.597 24.360 1.00 24.69 500 VAL A CA 1
ATOM 933 C C . VAL A 1 125 ? 51.063 51.792 25.266 1.00 29.70 500 VAL A C 1
ATOM 934 O O . VAL A 1 125 ? 50.656 51.286 26.325 1.00 28.15 500 VAL A O 1
ATOM 938 N N . VAL A 1 126 ? 52.304 51.652 24.823 1.00 31.85 501 VAL A N 1
ATOM 939 C CA . VAL A 1 126 ? 53.221 50.710 25.439 1.00 35.88 501 VAL A CA 1
ATOM 940 C C . VAL A 1 126 ? 54.053 51.399 26.532 1.00 34.66 501 VAL A C 1
ATOM 941 O O . VAL A 1 126 ? 54.880 52.281 26.257 1.00 30.41 501 VAL A O 1
ATOM 945 N N . CYS A 1 127 ? 53.789 50.991 27.776 1.00 23.90 502 CYS A N 1
ATOM 946 C CA . CYS A 1 127 ? 54.399 51.586 28.955 1.00 22.14 502 CYS A CA 1
ATOM 947 C C . CYS A 1 127 ? 55.041 50.568 29.890 1.00 32.42 502 CYS A C 1
ATOM 948 O O . CYS A 1 127 ? 54.806 49.347 29.790 1.00 20.03 502 CYS A O 1
ATOM 951 N N . TYR A 1 128 ? 55.820 51.108 30.827 1.00 31.20 503 TYR A N 1
ATOM 952 C CA . TYR A 1 128 ? 56.337 50.372 31.970 1.00 29.17 503 TYR A CA 1
ATOM 953 C C . TYR A 1 128 ? 56.766 51.414 33.030 1.00 35.80 503 TYR A C 1
ATOM 954 O O . TYR A 1 128 ? 57.261 52.492 32.689 1.00 40.92 503 TYR A O 1
ATOM 963 N N . PHE A 1 129 ? 56.558 51.108 34.308 1.00 30.58 504 PHE A N 1
ATOM 964 C CA . PHE A 1 129 ? 56.961 52.032 35.369 1.00 24.46 504 PHE A CA 1
ATOM 965 C C . PHE A 1 129 ? 58.445 51.929 35.638 1.00 19.87 504 PHE A C 1
ATOM 966 O O . PHE A 1 129 ? 58.927 50.903 36.098 1.00 32.72 504 PHE A O 1
ATOM 974 N N . SER A 1 130 ? 59.177 52.991 35.330 1.00 23.85 505 SER A N 1
ATOM 975 C CA . SER A 1 130 ? 60.636 52.955 35.387 1.00 27.48 505 SER A CA 1
ATOM 976 C C . SER A 1 130 ? 61.178 52.661 36.792 1.00 30.26 505 SER A C 1
ATOM 977 O O . SER A 1 130 ? 62.288 52.142 36.943 1.00 27.54 505 SER A O 1
ATOM 980 N N . GLU A 1 131 ? 60.407 53.009 37.819 1.00 30.46 506 GLU A N 1
ATOM 981 C CA . GLU A 1 131 ? 60.841 52.782 39.200 1.00 33.80 506 GLU A CA 1
ATOM 982 C C . GLU A 1 131 ? 60.970 51.279 39.547 1.00 30.92 506 GLU A C 1
ATOM 983 O O . GLU A 1 131 ? 61.868 50.878 40.275 1.00 29.20 506 GLU A O 1
ATOM 989 N N . VAL A 1 132 ? 60.079 50.458 38.998 1.00 26.21 507 VAL A N 1
ATOM 990 C CA . VAL A 1 132 ? 59.997 49.047 39.364 1.00 27.57 507 VAL A CA 1
ATOM 991 C C . VAL A 1 132 ? 60.232 48.106 38.166 1.00 31.09 507 VAL A C 1
ATOM 992 O O . VAL A 1 132 ? 60.272 46.888 38.329 1.00 28.05 507 VAL A O 1
ATOM 996 N N . SER A 1 133 ? 60.386 48.681 36.972 1.00 32.88 508 SER A N 1
ATOM 997 C CA . SER A 1 133 ? 60.474 47.911 35.723 1.00 34.31 508 SER A CA 1
ATOM 998 C C . SER A 1 133 ? 61.419 48.566 34.723 1.00 33.06 508 SER A C 1
ATOM 999 O O . SER A 1 133 ? 61.912 49.671 34.952 1.00 34.55 508 SER A O 1
ATOM 1002 N N . CYS A 1 134 ? 61.670 47.897 33.601 1.00 27.50 509 CYS A N 1
ATOM 1003 C CA . CYS A 1 134 ? 62.666 48.428 32.662 1.00 31.19 509 CYS A CA 1
ATOM 1004 C C . CYS A 1 134 ? 62.315 48.195 31.205 1.00 29.36 509 CYS A C 1
ATOM 1005 O O . CYS A 1 134 ? 61.433 47.397 30.885 1.00 28.53 509 CYS A O 1
ATOM 1008 N N . ASP A 1 135 ? 63.018 48.903 30.327 1.00 37.99 510 ASP A N 1
ATOM 1009 C CA . ASP A 1 135 ? 62.723 48.864 28.899 1.00 36.02 510 ASP A CA 1
ATOM 1010 C C . ASP A 1 135 ? 62.825 47.434 28.397 1.00 26.10 510 ASP A C 1
ATOM 1011 O O . ASP A 1 135 ? 62.041 46.984 27.567 1.00 28.07 510 ASP A O 1
ATOM 1016 N N . GLY A 1 136 ? 63.788 46.706 28.935 1.00 33.09 511 GLY A N 1
ATOM 1017 C CA . GLY A 1 136 ? 63.974 45.326 28.556 1.00 28.52 511 GLY A CA 1
ATOM 1018 C C . GLY A 1 136 ? 62.772 44.467 28.886 1.00 29.48 511 GLY A C 1
ATOM 1019 O O . GLY A 1 136 ? 62.727 43.318 28.464 1.00 24.13 511 GLY A O 1
ATOM 1020 N N . ASP A 1 137 ? 61.798 45.011 29.624 1.00 23.68 512 ASP A N 1
ATOM 1021 C CA . ASP A 1 137 ? 60.594 44.240 29.970 1.00 26.34 512 ASP A CA 1
ATOM 1022 C C . ASP A 1 137 ? 59.532 44.250 28.880 1.00 29.87 512 ASP A C 1
ATOM 1023 O O . ASP A 1 137 ? 58.600 43.438 28.910 1.00 28.93 512 ASP A O 1
ATOM 1028 N N . VAL A 1 138 ? 59.666 45.180 27.936 1.00 27.01 513 VAL A N 1
ATOM 1029 C CA . VAL A 1 138 ? 58.740 45.281 26.811 1.00 26.05 513 VAL A CA 1
ATOM 1030 C C . VAL A 1 138 ? 58.993 44.169 25.774 1.00 26.42 513 VAL A C 1
ATOM 1031 O O . VAL A 1 138 ? 60.104 44.039 25.248 1.00 28.19 513 VAL A O 1
ATOM 1035 N N . PRO A 1 139 ? 57.963 43.356 25.485 1.00 24.49 514 PRO A N 1
ATOM 1036 C CA . PRO A 1 139 ? 58.103 42.324 24.449 1.00 27.01 514 PRO A CA 1
ATOM 1037 C C . PRO A 1 139 ? 58.401 42.965 23.095 1.00 23.37 514 PRO A C 1
ATOM 1038 O O . PRO A 1 139 ? 57.813 43.999 22.750 1.00 22.97 514 PRO A O 1
ATOM 1042 N N . ASP A 1 140 ? 59.304 42.354 22.342 1.00 24.75 515 ASP A N 1
ATOM 1043 C CA . ASP A 1 140 ? 59.647 42.836 21.004 1.00 35.02 515 ASP A CA 1
ATOM 1044 C C . ASP A 1 140 ? 58.493 42.691 20.003 1.00 38.23 515 ASP A C 1
ATOM 1045 O O . ASP A 1 140 ? 58.609 43.112 18.857 1.00 34.38 515 ASP A O 1
ATOM 1050 N N . LEU A 1 141 ? 57.394 42.075 20.434 1.00 39.57 516 LEU A N 1
ATOM 1051 C CA . LEU A 1 141 ? 56.161 42.087 19.660 1.00 40.85 516 LEU A CA 1
ATOM 1052 C C . LEU A 1 141 ? 55.795 43.523 19.298 1.00 46.05 516 LEU A C 1
ATOM 1053 O O . LEU A 1 141 ? 55.200 43.775 18.250 1.00 42.77 516 LEU A O 1
ATOM 1058 N N . PHE A 1 142 ? 56.139 44.460 20.180 1.00 44.39 517 PHE A N 1
ATOM 1059 C CA . PHE A 1 142 ? 55.766 45.855 19.989 1.00 48.38 517 PHE A CA 1
ATOM 1060 C C . PHE A 1 142 ? 56.801 46.593 19.156 1.00 51.24 517 PHE A C 1
ATOM 1061 O O . PHE A 1 142 ? 56.510 47.636 18.574 1.00 53.88 517 PHE A O 1
ATOM 1069 N N . GLY A 1 143 ? 58.004 46.030 19.107 1.00 57.43 518 GLY A N 1
ATOM 1070 C CA . GLY A 1 143 ? 59.043 46.455 18.186 1.00 59.58 518 GLY A CA 1
ATOM 1071 C C . GLY A 1 143 ? 59.095 47.969 18.063 1.00 59.04 518 GLY A C 1
ATOM 1072 O O . GLY A 1 143 ? 59.456 48.663 19.017 1.00 68.22 518 GLY A O 1
ATOM 1073 N N . ALA A 1 144 ? 58.755 48.483 16.884 1.00 49.42 519 ALA A N 1
ATOM 1074 C CA . ALA A 1 144 ? 58.893 49.913 16.605 1.00 59.46 519 ALA A CA 1
ATOM 1075 C C . ALA A 1 144 ? 57.842 50.876 17.175 1.00 58.24 519 ALA A C 1
ATOM 1076 O O . ALA A 1 144 ? 57.733 52.030 16.737 1.00 62.23 519 ALA A O 1
ATOM 1078 N N . ALA A 1 145 ? 57.071 50.400 18.151 1.00 47.02 520 ALA A N 1
ATOM 1079 C CA . ALA A 1 145 ? 56.023 51.215 18.736 1.00 42.79 520 ALA A CA 1
ATOM 1080 C C . ALA A 1 145 ? 56.768 51.961 19.831 1.00 50.46 520 ALA A C 1
ATOM 1081 O O . ALA A 1 145 ? 57.653 51.397 20.487 1.00 52.76 520 ALA A O 1
ATOM 1083 N N . PRO A 1 146 ? 56.405 53.208 20.055 1.00 49.10 521 PRO A N 1
ATOM 1084 C CA . PRO A 1 146 ? 56.958 53.998 21.141 1.00 46.70 521 PRO A CA 1
ATOM 1085 C C . PRO A 1 146 ? 56.646 53.442 22.528 1.00 46.74 521 PRO A C 1
ATOM 1086 O O . PRO A 1 146 ? 55.621 52.858 22.761 1.00 38.38 521 PRO A O 1
ATOM 1090 N N . ARG A 1 147 ? 57.596 53.624 23.419 1.00 49.34 522 ARG A N 1
ATOM 1091 C CA . ARG A 1 147 ? 57.576 53.062 24.743 1.00 43.53 522 ARG A CA 1
ATOM 1092 C C . ARG A 1 147 ? 57.523 54.235 25.650 1.00 48.08 522 ARG A C 1
ATOM 1093 O O . ARG A 1 147 ? 58.169 55.203 25.413 1.00 60.34 522 ARG A O 1
ATOM 1101 N N . TYR A 1 148 ? 56.714 54.179 26.676 1.00 33.39 523 TYR A N 1
ATOM 1102 C CA . TYR A 1 148 ? 56.643 55.283 27.595 1.00 30.73 523 TYR A CA 1
ATOM 1103 C C . TYR A 1 148 ? 57.062 54.891 28.988 1.00 29.33 523 TYR A C 1
ATOM 1104 O O . TYR A 1 148 ? 56.363 54.217 29.657 1.00 35.62 523 TYR A O 1
ATOM 1113 N N . PRO A 1 149 ? 58.221 55.331 29.420 1.00 36.20 524 PRO A N 1
ATOM 1114 C CA . PRO A 1 149 ? 58.608 55.160 30.824 1.00 37.45 524 PRO A CA 1
ATOM 1115 C C . PRO A 1 149 ? 57.663 56.020 31.664 1.00 41.38 524 PRO A C 1
ATOM 1116 O O . PRO A 1 149 ? 57.603 57.233 31.443 1.00 33.39 524 PRO A O 1
ATOM 1120 N N . LEU A 1 150 ? 56.906 55.386 32.558 1.00 21.73 525 LEU A N 1
ATOM 1121 C CA . LEU A 1 150 ? 56.006 56.069 33.493 1.00 30.57 525 LEU A CA 1
ATOM 1122 C C . LEU A 1 150 ? 56.663 56.189 34.882 1.00 33.85 525 LEU A C 1
ATOM 1123 O O . LEU A 1 150 ? 57.309 55.249 35.350 1.00 36.83 525 LEU A O 1
ATOM 1128 N N . MET A 1 151 ? 56.500 57.325 35.555 1.00 33.97 526 MET A N 1
ATOM 1129 C CA . MET A 1 151 ? 55.647 58.417 35.107 1.00 34.36 526 MET A CA 1
ATOM 1130 C C . MET A 1 151 ? 56.361 59.568 34.373 1.00 34.59 526 MET A C 1
ATOM 1131 O O . MET A 1 151 ? 55.696 60.504 33.933 1.00 33.91 526 MET A O 1
ATOM 1136 N N . ASP A 1 152 ? 57.687 59.499 34.223 1.00 37.35 527 ASP A N 1
ATOM 1137 C CA . ASP A 1 152 ? 58.431 60.497 33.430 1.00 37.06 527 ASP A CA 1
ATOM 1138 C C . ASP A 1 152 ? 57.691 60.948 32.177 1.00 35.75 527 ASP A C 1
ATOM 1139 O O . ASP A 1 152 ? 57.670 62.137 31.850 1.00 40.16 527 ASP A O 1
ATOM 1144 N N . ARG A 1 153 ? 57.087 60.010 31.461 1.00 31.24 528 ARG A N 1
ATOM 1145 C CA . ARG A 1 153 ? 56.472 60.362 30.182 1.00 35.38 528 ARG A CA 1
ATOM 1146 C C . ARG A 1 153 ? 54.963 60.178 30.191 1.00 34.87 528 ARG A C 1
ATOM 1147 O O . ARG A 1 153 ? 54.366 59.957 29.135 1.00 34.98 528 ARG A O 1
ATOM 1155 N N . PHE A 1 154 ? 54.335 60.265 31.363 1.00 29.83 529 PHE A N 1
ATOM 1156 C CA . PHE A 1 154 ? 52.887 60.103 31.404 1.00 28.83 529 PHE A CA 1
ATOM 1157 C C . PHE A 1 154 ? 52.152 61.177 30.606 1.00 32.54 529 PHE A C 1
ATOM 1158 O O . PHE A 1 154 ? 51.060 60.945 30.098 1.00 34.82 529 PHE A O 1
ATOM 1166 N N . GLU A 1 155 ? 52.758 62.355 30.509 1.00 46.00 530 GLU A N 1
ATOM 1167 C CA . GLU A 1 155 ? 52.214 63.439 29.702 1.00 40.53 530 GLU A CA 1
ATOM 1168 C C . GLU A 1 155 ? 51.863 62.950 28.296 1.00 40.27 530 GLU A C 1
ATOM 1169 O O . GLU A 1 155 ? 50.771 63.220 27.783 1.00 37.58 530 GLU A O 1
ATOM 1175 N N . GLU A 1 156 ? 52.792 62.226 27.675 1.00 40.97 531 GLU A N 1
ATOM 1176 C CA . GLU A 1 156 ? 52.596 61.751 26.311 1.00 50.03 531 GLU A CA 1
ATOM 1177 C C . GLU A 1 156 ? 51.489 60.699 26.225 1.00 43.59 531 GLU A C 1
ATOM 1178 O O . GLU A 1 156 ? 50.704 60.671 25.271 1.00 46.19 531 GLU A O 1
ATOM 1184 N N . VAL A 1 157 ? 51.424 59.845 27.235 1.00 41.84 532 VAL A N 1
ATOM 1185 C CA . VAL A 1 157 ? 50.380 58.837 27.312 1.00 39.60 532 VAL A CA 1
ATOM 1186 C C . VAL A 1 157 ? 49.041 59.537 27.422 1.00 41.53 532 VAL A C 1
ATOM 1187 O O . VAL A 1 157 ? 48.068 59.169 26.767 1.00 49.24 532 VAL A O 1
ATOM 1191 N N . TYR A 1 158 ? 48.999 60.561 28.253 1.00 28.31 533 TYR A N 1
ATOM 1192 C CA . TYR A 1 158 ? 47.790 61.365 28.395 1.00 30.33 533 TYR A CA 1
ATOM 1193 C C . TYR A 1 158 ? 47.318 61.909 27.056 1.00 36.47 533 TYR A C 1
ATOM 1194 O O . TYR A 1 158 ? 46.133 61.834 26.736 1.00 42.52 533 TYR A O 1
ATOM 1203 N N . PHE A 1 159 ? 48.241 62.465 26.278 1.00 40.54 534 PHE A N 1
ATOM 1204 C CA . PHE A 1 159 ? 47.886 63.015 24.974 1.00 40.58 534 PHE A CA 1
ATOM 1205 C C . PHE A 1 159 ? 47.207 61.933 24.130 1.00 47.54 534 PHE A C 1
ATOM 1206 O O . PHE A 1 159 ? 46.205 62.194 23.464 1.00 49.71 534 PHE A O 1
ATOM 1214 N N . ARG A 1 160 ? 47.739 60.713 24.172 1.00 31.78 535 ARG A N 1
ATOM 1215 C CA . ARG A 1 160 ? 47.210 59.659 23.315 1.00 37.87 535 ARG A CA 1
ATOM 1216 C C . ARG A 1 160 ? 45.825 59.205 23.762 1.00 37.82 535 ARG A C 1
ATOM 1217 O O . ARG A 1 160 ? 44.925 59.057 22.933 1.00 33.90 535 ARG A O 1
ATOM 1225 N N . ILE A 1 161 ? 45.650 59.025 25.071 1.00 31.86 536 ILE A N 1
ATOM 1226 C CA . ILE A 1 161 ? 44.334 58.738 25.646 1.00 32.71 536 ILE 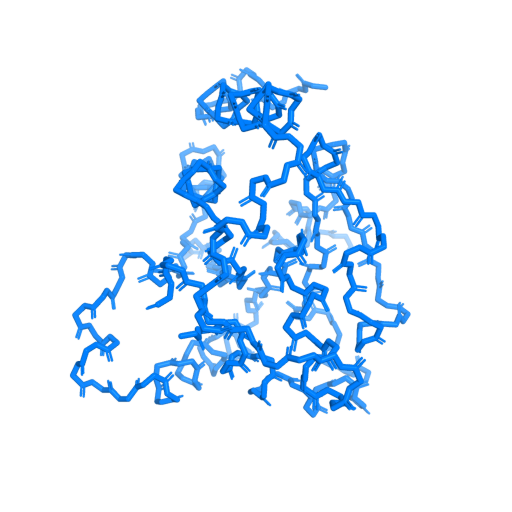A CA 1
ATOM 1227 C C . ILE A 1 161 ? 43.310 59.814 25.295 1.00 41.57 536 ILE A C 1
ATOM 1228 O O . ILE A 1 161 ? 42.119 59.533 25.146 1.00 46.64 536 ILE A O 1
ATOM 1233 N N . GLN A 1 162 ? 43.784 61.046 25.155 1.00 46.10 537 GLN A N 1
ATOM 1234 C CA . GLN A 1 162 ? 42.902 62.184 24.972 1.00 47.68 537 GLN A CA 1
ATOM 1235 C C . GLN A 1 162 ? 42.763 62.608 23.515 1.00 58.12 537 GLN A C 1
ATOM 1236 O O . GLN A 1 162 ? 41.947 63.474 23.190 1.00 58.60 537 GLN A O 1
ATOM 1242 N N . ASP A 1 163 ? 43.556 61.989 22.646 1.00 63.73 538 ASP A N 1
ATOM 1243 C CA . ASP A 1 163 ? 43.548 62.320 21.227 1.00 65.21 538 ASP A CA 1
ATOM 1244 C C . ASP A 1 163 ? 43.900 63.788 21.036 1.00 64.75 538 ASP A C 1
ATOM 1245 O O . ASP A 1 163 ? 43.044 64.601 20.687 1.00 67.61 538 ASP A O 1
ATOM 1250 N N . LEU A 1 164 ? 45.164 64.124 21.273 1.00 62.19 539 LEU A N 1
ATOM 1251 C CA . LEU A 1 164 ? 45.603 65.512 21.199 1.00 62.41 539 LEU A CA 1
ATOM 1252 C C . LEU A 1 164 ? 46.800 65.724 20.280 1.00 71.66 539 LEU A C 1
ATOM 1253 O O . LEU A 1 164 ? 47.893 65.226 20.553 1.00 73.13 539 LEU A O 1
ATOM 1258 N N . GLU A 1 165 ? 46.583 66.470 19.199 1.00 73.55 540 GLU A N 1
ATOM 1259 C CA . GLU A 1 165 ? 47.668 66.967 18.356 1.00 81.52 540 GLU A CA 1
ATOM 1260 C C . GLU A 1 165 ? 48.004 66.017 17.215 1.00 84.26 540 GLU A C 1
ATOM 1261 O O . GLU A 1 165 ? 47.371 64.975 17.059 1.00 86.60 540 GLU A O 1
ATOM 1267 N N . ASP A 1 181 ? 57.827 65.035 38.308 1.00 66.61 556 ASP A N 1
ATOM 1268 C CA . ASP A 1 181 ? 56.930 64.469 39.314 1.00 68.02 556 ASP A CA 1
ATOM 1269 C C . ASP A 1 181 ? 55.740 65.388 39.598 1.00 64.74 556 ASP A C 1
ATOM 1270 O O . ASP A 1 181 ? 55.412 65.646 40.754 1.00 63.08 556 ASP A O 1
ATOM 1275 N N . ASN A 1 182 ? 55.091 65.864 38.537 1.00 62.86 557 ASN A N 1
ATOM 1276 C CA . ASN A 1 182 ? 53.974 66.806 38.655 1.00 62.45 557 ASN A CA 1
ATOM 1277 C C . ASN A 1 182 ? 52.646 66.143 39.012 1.00 46.00 557 ASN A C 1
ATOM 1278 O O . ASN A 1 182 ? 51.723 66.781 39.510 1.00 40.63 557 ASN A O 1
ATOM 1283 N N . TYR A 1 183 ? 52.555 64.852 38.749 1.00 40.28 558 TYR A N 1
ATOM 1284 C CA . TYR A 1 183 ? 51.331 64.112 38.994 1.00 38.79 558 TYR A CA 1
ATOM 1285 C C . TYR A 1 183 ? 51.051 63.982 40.489 1.00 49.23 558 TYR A C 1
ATOM 1286 O O . TYR A 1 183 ? 49.934 63.655 40.900 1.00 49.01 558 TYR A O 1
ATOM 1295 N N . LEU A 1 184 ? 52.073 64.245 41.298 1.00 50.75 559 LEU A N 1
ATOM 1296 C CA . LEU A 1 184 ? 51.978 64.043 42.731 1.00 45.63 559 LEU A CA 1
ATOM 1297 C C . LEU A 1 184 ? 50.945 64.962 43.359 1.00 52.58 559 LEU A C 1
ATOM 1298 O O . LEU A 1 184 ? 50.427 64.669 44.438 1.00 60.46 559 LEU A O 1
ATOM 1303 N N . ARG A 1 185 ? 50.634 66.062 42.679 1.00 52.34 560 ARG A N 1
ATOM 1304 C CA . ARG A 1 185 ? 49.651 67.020 43.191 1.00 56.31 560 ARG A CA 1
ATOM 1305 C C . ARG A 1 185 ? 48.240 66.790 42.637 1.00 61.64 560 ARG A C 1
ATOM 1306 O O . ARG A 1 185 ? 47.283 67.440 43.068 1.00 64.33 560 ARG A O 1
ATOM 1314 N N . SER A 1 186 ? 48.117 65.859 41.690 1.00 55.21 561 SER A N 1
ATOM 1315 C CA . SER A 1 186 ? 46.809 65.437 41.188 1.00 51.98 561 SER A CA 1
ATOM 1316 C C . SER A 1 186 ? 46.190 64.350 42.080 1.00 45.64 561 SER A C 1
ATOM 1317 O O . SER A 1 186 ? 46.911 63.546 42.668 1.00 45.00 561 SER A O 1
ATOM 1320 N N . PRO A 1 187 ? 44.847 64.331 42.186 1.00 49.37 562 PRO A N 1
ATOM 1321 C CA . PRO A 1 187 ? 44.157 63.331 43.014 1.00 53.47 562 PRO A CA 1
ATOM 1322 C C . PRO A 1 187 ? 44.572 61.916 42.638 1.00 49.27 562 PRO A C 1
ATOM 1323 O O . PRO A 1 187 ? 44.479 61.550 41.463 1.00 43.24 562 PRO A O 1
ATOM 1327 N N . GLY A 1 188 ? 45.020 61.135 43.619 1.00 49.06 563 GLY A N 1
ATOM 1328 C CA . GLY A 1 188 ? 45.428 59.762 43.369 1.00 46.64 563 GLY A CA 1
ATOM 1329 C C . GLY A 1 188 ? 46.896 59.591 42.996 1.00 42.36 563 GLY A C 1
ATOM 1330 O O . GLY A 1 188 ? 47.392 58.467 42.916 1.00 39.21 563 GLY A O 1
ATOM 1331 N N . GLY A 1 189 ? 47.597 60.699 42.776 1.00 35.08 564 GLY A N 1
ATOM 1332 C CA . GLY A 1 189 ? 48.998 60.637 42.398 1.00 36.18 564 GLY A CA 1
ATOM 1333 C C . GLY A 1 189 ? 49.902 60.127 43.507 1.00 38.05 564 GLY A C 1
ATOM 1334 O O . GLY A 1 189 ? 50.737 59.249 43.278 1.00 41.42 564 GLY A O 1
ATOM 1335 N N . ARG A 1 190 ? 49.740 60.685 44.705 1.00 36.04 565 ARG A N 1
ATOM 1336 C CA . ARG A 1 190 ? 50.517 60.265 45.878 1.00 39.75 565 ARG A CA 1
ATOM 1337 C C . ARG A 1 190 ? 50.277 58.790 46.246 1.00 40.79 565 ARG A C 1
ATOM 1338 O O . ARG A 1 190 ? 51.201 58.085 46.649 1.00 41.16 565 ARG A O 1
ATOM 1346 N N . GLN A 1 191 ? 49.040 58.324 46.092 1.00 36.87 566 GLN A N 1
ATOM 1347 C CA . GLN A 1 191 ? 48.726 56.919 46.331 1.00 37.49 566 GLN A CA 1
ATOM 1348 C C . GLN A 1 191 ? 49.483 56.017 45.339 1.00 36.67 566 GLN A C 1
ATOM 1349 O O . GLN A 1 191 ? 50.075 55.009 45.732 1.00 38.44 566 GLN A O 1
ATOM 1355 N N . LEU A 1 192 ? 49.485 56.392 44.062 1.00 28.31 567 LEU A N 1
ATOM 1356 C CA . LEU A 1 192 ? 50.194 55.611 43.037 1.00 28.77 567 LEU A CA 1
ATOM 1357 C C . LEU A 1 192 ? 51.676 55.605 43.358 1.00 26.79 567 LEU A C 1
ATOM 1358 O O . LEU A 1 192 ? 52.343 54.572 43.255 1.00 18.88 567 LEU A O 1
ATOM 1363 N N . ARG A 1 193 ? 52.182 56.767 43.768 1.00 27.45 568 ARG A N 1
ATOM 1364 C CA . ARG A 1 193 ? 53.598 56.898 44.073 1.00 27.38 568 ARG A CA 1
ATOM 1365 C C . ARG A 1 193 ? 53.965 56.103 45.323 1.00 26.27 568 ARG A C 1
ATOM 1366 O O . ARG A 1 193 ? 55.036 55.502 45.388 1.00 27.01 568 ARG A O 1
ATOM 1374 N N . ALA A 1 194 ? 53.074 56.083 46.306 1.00 20.68 569 ALA A N 1
ATOM 1375 C CA . ALA A 1 194 ? 53.333 55.284 47.501 1.00 26.46 569 ALA A CA 1
ATOM 1376 C C . ALA A 1 194 ? 53.399 53.795 47.116 1.00 27.12 569 ALA A C 1
ATOM 1377 O O . ALA A 1 194 ? 54.296 53.069 47.554 1.00 28.60 569 ALA A O 1
ATOM 1379 N N . ALA A 1 195 ? 52.461 53.360 46.273 1.00 26.31 570 ALA A N 1
ATOM 1380 C CA . ALA A 1 195 ? 52.457 51.992 45.730 1.00 24.60 570 ALA A CA 1
ATOM 1381 C C . ALA A 1 195 ? 53.749 51.653 44.965 1.00 32.58 570 ALA A C 1
ATOM 1382 O O . ALA A 1 195 ? 54.339 50.585 45.157 1.00 26.54 570 ALA A O 1
ATOM 1384 N N . LEU A 1 196 ? 54.195 52.570 44.112 1.00 30.50 571 LEU A N 1
ATOM 1385 C CA . LEU A 1 196 ? 55.460 52.386 43.401 1.00 25.82 571 LEU A CA 1
ATOM 1386 C C . LEU A 1 196 ? 56.642 52.256 44.378 1.00 34.18 571 LEU A C 1
ATOM 1387 O O . LEU A 1 196 ? 57.416 51.289 44.318 1.00 30.17 571 LEU A O 1
ATOM 1392 N N . ASP A 1 197 ? 56.771 53.224 45.281 1.00 27.11 572 ASP A N 1
ATOM 1393 C CA . ASP A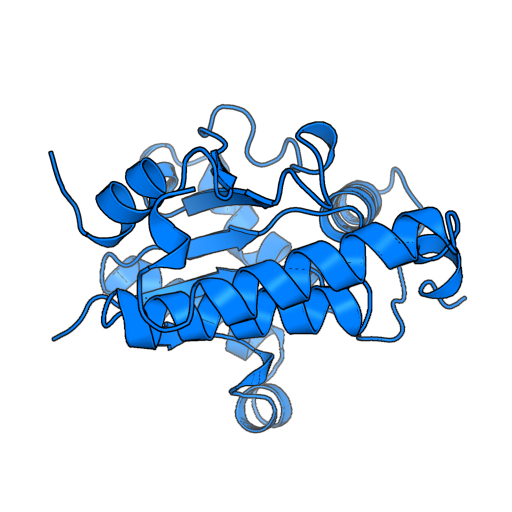 1 197 ? 57.839 53.197 46.273 1.00 30.64 572 ASP A CA 1
ATOM 1394 C C . ASP A 1 197 ? 57.830 51.886 47.049 1.00 30.91 572 ASP A C 1
ATOM 1395 O O . ASP A 1 197 ? 58.883 51.286 47.295 1.00 33.18 572 ASP A O 1
ATOM 1400 N N . ARG A 1 198 ? 56.639 51.440 47.435 1.00 28.49 573 ARG A N 1
ATOM 1401 C CA . ARG A 1 198 ? 56.533 50.261 48.282 1.00 33.31 573 ARG A CA 1
ATOM 1402 C C . ARG A 1 198 ? 56.994 48.975 47.571 1.00 32.18 573 ARG A C 1
ATOM 1403 O O . ARG A 1 198 ? 57.659 48.136 48.177 1.00 34.53 573 ARG A O 1
ATOM 1411 N N . PHE A 1 199 ? 56.643 48.831 46.292 1.00 31.86 574 PHE A N 1
ATOM 1412 C CA . PHE A 1 199 ? 57.071 47.688 45.480 1.00 30.93 574 PHE A CA 1
ATOM 1413 C C . PHE A 1 199 ? 58.571 47.770 45.241 1.00 33.92 574 PHE A C 1
ATOM 1414 O O . PHE A 1 199 ? 59.289 46.774 45.388 1.00 35.81 574 PHE A O 1
ATOM 1422 N N . ARG A 1 200 ? 59.041 48.962 44.875 1.00 24.73 575 ARG A N 1
ATOM 1423 C CA . ARG A 1 200 ? 60.469 49.175 44.695 1.00 19.94 575 ARG A CA 1
ATOM 1424 C C . ARG A 1 200 ? 61.295 48.721 45.909 1.00 30.42 575 ARG A C 1
ATOM 1425 O O . ARG A 1 200 ? 62.247 47.948 45.761 1.00 31.14 575 ARG A O 1
ATOM 1433 N N . ASP A 1 201 ? 60.955 49.220 47.100 1.00 30.19 576 ASP A N 1
ATOM 1434 C CA . ASP A 1 201 ? 61.675 48.837 48.314 1.00 27.08 576 ASP A CA 1
ATOM 1435 C C . ASP A 1 201 ? 61.680 47.314 48.477 1.00 26.67 576 ASP A C 1
ATOM 1436 O O . ASP A 1 201 ? 62.658 46.728 48.940 1.00 36.20 576 ASP A O 1
ATOM 1441 N N . TRP A 1 202 ? 60.578 46.672 48.108 1.00 27.54 577 TRP A N 1
ATOM 1442 C CA . TRP A 1 202 ? 60.486 45.221 48.268 1.00 33.57 577 TRP A CA 1
ATOM 1443 C C . TRP A 1 202 ? 61.446 44.462 47.345 1.00 34.41 577 TRP A C 1
ATOM 1444 O O . TRP A 1 202 ? 62.139 43.555 47.794 1.00 36.99 577 TRP A O 1
ATOM 1455 N N . GLN A 1 203 ? 61.489 44.843 46.067 1.00 36.79 578 GLN A N 1
ATOM 1456 C CA . GLN A 1 203 ? 62.444 44.273 45.109 1.00 32.78 578 GLN A CA 1
ATOM 1457 C C . GLN A 1 203 ? 63.869 44.388 45.629 1.00 36.84 578 GLN A C 1
ATOM 1458 O O . GLN A 1 203 ? 64.726 43.560 45.316 1.00 42.66 578 GLN A O 1
ATOM 1464 N N . VAL A 1 204 ? 64.130 45.437 46.402 1.00 36.64 579 VAL A N 1
ATOM 1465 C CA . VAL A 1 204 ? 65.431 45.604 47.034 1.00 35.31 579 VAL A CA 1
ATOM 1466 C C . VAL A 1 204 ? 65.550 44.642 48.218 1.00 40.02 579 VAL A C 1
ATOM 1467 O O . VAL A 1 204 ? 66.536 43.916 48.331 1.00 41.03 579 VAL A O 1
ATOM 1471 N N . ARG A 1 205 ? 64.536 44.624 49.084 1.00 39.68 580 ARG A N 1
ATOM 1472 C CA . ARG A 1 205 ? 64.525 43.713 50.230 1.00 37.88 580 ARG A CA 1
ATOM 1473 C C . ARG A 1 205 ? 64.558 42.254 49.788 1.00 39.21 580 ARG A C 1
ATOM 1474 O O . ARG A 1 205 ? 65.247 41.435 50.393 1.00 36.90 580 ARG A O 1
ATOM 1482 N N . CYS A 1 206 ? 63.807 41.930 48.736 1.00 36.95 581 CYS A N 1
ATOM 1483 C CA . CYS A 1 206 ? 63.738 40.556 48.243 1.00 38.89 581 CYS A CA 1
ATOM 1484 C C . CYS A 1 206 ? 63.954 40.484 46.737 1.00 38.50 581 CYS A C 1
ATOM 1485 O O . CYS A 1 206 ? 62.981 40.460 45.968 1.00 32.36 581 CYS A O 1
ATOM 1488 N N . PRO A 1 207 ? 65.230 40.462 46.312 1.00 38.17 582 PRO A N 1
ATOM 1489 C CA . PRO A 1 207 ? 65.646 40.431 44.898 1.00 40.25 582 PRO A CA 1
ATOM 1490 C C . PRO A 1 207 ? 65.148 39.219 44.083 1.00 42.10 582 PRO A C 1
ATOM 1491 O O . PRO A 1 207 ? 65.147 39.269 42.848 1.00 40.13 582 PRO A O 1
ATOM 1495 N N . ASP A 1 208 ? 64.713 38.158 44.753 1.00 44.21 583 ASP A N 1
ATOM 1496 C CA . ASP A 1 208 ? 64.189 36.990 44.049 1.00 35.43 583 ASP A CA 1
ATOM 1497 C C . ASP A 1 208 ? 62.662 36.933 44.133 1.00 35.84 583 ASP A C 1
ATOM 1498 O O . ASP A 1 208 ? 62.040 35.877 43.938 1.00 30.55 583 ASP A O 1
ATOM 1503 N N . TRP A 1 209 ? 62.058 38.079 44.438 1.00 34.37 584 TRP A N 1
ATOM 1504 C CA . TRP A 1 209 ? 60.608 38.172 44.542 1.00 24.32 584 TRP A CA 1
ATOM 1505 C C . TRP A 1 209 ? 59.908 37.486 43.343 1.00 29.39 584 TRP A C 1
ATOM 1506 O O . TRP A 1 209 ? 58.953 36.736 43.529 1.00 24.21 584 TRP A O 1
ATOM 1517 N N . PHE A 1 210 ? 60.386 37.717 42.119 1.00 27.25 585 PHE A N 1
ATOM 1518 C CA . PHE A 1 210 ? 59.678 37.173 40.954 1.00 27.86 585 PHE A CA 1
ATOM 1519 C C . PHE A 1 210 ? 59.692 35.641 40.937 1.00 31.35 585 PHE A C 1
ATOM 1520 O O . PHE A 1 210 ? 58.648 34.999 40.793 1.00 29.73 585 PHE A O 1
ATOM 1528 N N . GLU A 1 211 ? 60.885 35.071 41.080 1.00 27.57 586 GLU A N 1
ATOM 1529 C CA . GLU A 1 211 ? 61.061 33.623 41.132 1.00 35.96 586 GLU A CA 1
ATOM 1530 C C . GLU A 1 211 ? 60.240 32.962 42.250 1.00 38.89 586 GLU A C 1
ATOM 1531 O O . GLU A 1 211 ? 59.859 31.804 42.144 1.00 39.13 586 GLU A O 1
ATOM 1537 N N . CYS A 1 212 ? 59.951 33.701 43.313 1.00 33.57 587 CYS A N 1
ATOM 1538 C CA . CYS A 1 212 ? 59.133 33.148 44.386 1.00 37.85 587 CYS A CA 1
ATOM 1539 C C . CYS A 1 212 ? 57.661 33.124 44.012 1.00 36.21 587 CYS A C 1
ATOM 1540 O O . CYS A 1 212 ? 56.899 32.307 44.540 1.00 29.87 587 CYS A O 1
ATOM 1543 N N . GLU A 1 213 ? 57.277 34.026 43.110 1.00 20.90 588 GLU A N 1
ATOM 1544 C CA . GLU A 1 213 ? 55.907 34.102 42.595 1.00 26.41 588 GLU A CA 1
ATOM 1545 C C . GLU A 1 213 ? 55.597 33.010 41.567 1.00 29.10 588 GLU A C 1
ATOM 1546 O O . GLU A 1 213 ? 54.428 32.737 41.251 1.00 25.62 588 GLU A O 1
ATOM 1552 N N . ASN A 1 214 ? 56.651 32.397 41.043 1.00 41.12 589 ASN A N 1
ATOM 1553 C CA . ASN A 1 214 ? 56.516 31.422 39.972 1.00 47.10 589 ASN A CA 1
ATOM 1554 C C . ASN A 1 214 ? 56.334 29.996 40.509 1.00 45.34 589 ASN A C 1
ATOM 1555 O O . ASN A 1 214 ? 57.275 29.397 41.036 1.00 48.98 589 ASN A O 1
ATOM 1560 N N . LEU A 1 215 ? 55.118 29.467 40.386 1.00 41.80 590 LEU A N 1
ATOM 1561 C CA . LEU A 1 215 ? 54.814 28.101 40.830 1.00 46.61 590 LEU A CA 1
ATOM 1562 C C . LEU A 1 215 ? 55.184 27.053 39.771 1.00 51.03 590 LEU A C 1
ATOM 1563 O O . LEU A 1 215 ? 55.293 27.359 38.584 1.00 50.52 590 LEU A O 1
ATOM 1568 N N . TYR A 1 216 ? 55.356 25.810 40.209 1.00 64.89 591 TYR A N 1
ATOM 1569 C CA . TYR A 1 216 ? 55.901 24.748 39.359 1.00 70.83 591 TYR A CA 1
ATOM 1570 C C . TYR A 1 216 ? 56.818 25.271 38.255 1.00 59.49 591 TYR A C 1
ATOM 1571 O O . TYR A 1 216 ? 58.038 25.138 38.346 1.00 57.27 591 TYR A O 1
#

Sequence (195 aa):
KPRKVWIIYSADHPLYVDVVLKFAQFLLTACGTEVALDLLEEQAISEAGVMTWVGRQKQEMVESNSKIIVLCSRGTRAKWQALLGRGAPVRLRCDDLFTAAMNMILPDFKRPACFGTYVVCYFSEVSCDGDVPDLFGAAPRYPLMDRFEEVYFRIQDLEDNYLRSPGGRQLRAALDRFRDWQVRCPDWFECENLY

Secondary structure (DSSP, 8-state):
---EEEEE-----HHHHHHHHHHHHHHHHHH--EEE-GGGGHHHHHHS-HHHHHHHHHHHHHHTT-EEEEE--HHHHHHHHHHTTSS----BTT--HHHHHHHHHGGGGG-GGGGGGEEEEEETTT--GGGS-TTSTTS-EEEETTTHHHHHHHHHT---GGGGSTTHHHHHHHHHHHHHHHHH-TTHHHHHB--

Radius of gyration: 15.91 Å; Cα contacts (8 Å, |Δi|>4): 301; chains: 1; bounding box: 34×42×40 Å

Organism: Homo sapiens (NCBI:txid9606)

Foldseek 3Di:
DAQEEEEAEFPQDVLVVQLVVLVQVLCCQQVVYHYDYCVVPVPVCVPDPLLRVLLVVVVVCVVVVHAYEYEFFPVLQQCLCVVVVNHPHFDFPVGDSNNSNCVNCQVCLVPPVRLLRYAAEYAPLHGDPSRDDCSNPPRDYDHPPVRVVVVSCSSVVHCLVSCPGPSSVVSVVSSVVNSVVCVVPVCSRVVRTDD

GO terms:
  GO:0038173 interleukin-17A-mediated signaling pathway (P, IDA)
  GO:0030368 interleukin-17 receptor activity (F, IDA)
  GO:0005886 plasma membrane (C, IC)
  GO:0009615 response to virus (P, IDA)
  GO:1900017 positive regulation of cytokine production involved in inflammatory response (P, IDA)
  GO:0050729 positive regulation of inflammatory response (P, IDA)
  GO:0097400 interleukin-17-mediated signaling pathway (P, IDA)
  GO:0005886 plasma membrane (C, EXP)
  GO:2000340 positive regulation of chemokine (C-X-C motif) ligand 1 production (P, IMP)
  GO:0032755 positive regulation of interleukin-6 production (P, IMP)
  GO:0097400 interleukin-17-mediated signaling pathway (P, IMP)
  GO:0005515 protein binding (F, IPI)
  GO:0005886 plasma membrane (C, TAS)
  GO:0032747 positive regulation of interleukin-23 production (P, IDA)
  GO:0072537 fibroblast activation (P, IDA)
  GO:0005576 extracellular region (C, EXP)

B-factor: mean 39.24, std 14.22, range [11.66, 191.09]

Nearest PDB structures (foldseek):
  4nux-assembly1_A  TM=1.005E+00  e=3.045E-41  Homo sapiens
  3vbc-assembly1_A  TM=8.299E-01  e=3.081E-07  Mus musculus
  4u8f-assembly1_A  TM=3.358E-01  e=5.432E-01  Streptococcus agalactiae NEM316
  5ynl-assembly1_A  TM=2.699E-01  e=2.582E-01  Glaciozyma antarctica
  1cvr-assembly1_A  TM=3.714E-01  e=9.408E+00  Porphyromonas gingivalis

Solvent-accessible surface area: 10063 Å² total; per-residue (Å²): 251,74,109,69,0,5,3,5,11,0,11,0,23,77,30,1,25,50,0,0,41,49,0,5,79,4,0,99,77,35,28,43,0,74,20,1,0,17,51,115,53,99,117,39,18,82,138,28,36,56,85,71,2,0,21,92,7,33,100,72,1,66,136,69,113,16,28,0,0,0,0,0,2,78,0,0,79,15,4,18,67,28,67,63,66,183,32,82,119,30,140,5,144,52,77,64,35,2,33,8,1,1,67,50,0,71,63,14,27,158,147,98,103,38,71,44,26,2,0,0,0,19,1,56,53,14,15,59,66,44,4,11,3,98,30,5,41,112,13,74,70,16,38,2,23,122,127,20,113,61,0,79,72,52,6,31,89,92,218,122,107,22,39,179,42,86,13,0,154,97,0,68,60,8,4,43,160,2,92,70,86,36,113,179,37,100,86,21,9,94,73,15,55,49,254

InterPro domains:
  IPR013568 SEFIR domain [PF08357] (378-535)
  IPR013568 SEFIR domain [PS51534] (377-534)
  IPR032356 IL17RA/B, N-terminal domain [PF16556] (36-187)
  IPR038683 Interleukin-17 receptor A/B, FnIII-like domain 1 superfamily [G3DSA:2.60.40.2160] (32-198)
  IPR039465 Interleukin-17 receptor-like [PTHR15583] (16-613)
  IPR043046 Interleukin-17 receptor A/B, FnIII-like domain 2 superfamily [G3DSA:2.60.40.2150] (199-303)